Protein AF-A0A4U0R9V4-F1 (afdb_monomer_lite)

pLDDT: mean 92.68, std 11.5, range [40.28, 98.81]

Radius of gyration: 19.15 Å; chains: 1; bounding box: 49×51×48 Å

Secondary structure (DSSP, 8-state):
-PPP---------SPPP---TTSPP--SSPPSS-TT-HHHHHHHHHHHHHHHHHHHHHHHTHHHH-GGG---SSS--STTS-SSHHHHHHHHHHHHH-EEETTEEEE---BTTB-HHHHHHHHHHHHTPBPTTTTGGGHHHHHHHHHHHHHT-S-HHHHHHHHHHHHTT--BTT--SS---HHHHHHHHHHH-TT-HHHHHHHHHHHHHTT-

Sequence (212 aa):
MAVPVQLLAHGDVAPQPVNTEALPDIGDEWLTENPYRAELVGDEVWLAALKIGDSGYNQNCARCHGLGAVSGGLAPDLRHLEAEEYGDEWYAERFRLGYTQDGVTKMPGFEGVLDQKAAWAIRTYVETRPEDGALDDHAARLAEIRDQLALGEGDAAALQAELAEIAATVATASGAPKADSAVSRAAEALAAAPDDRKVAGELLTIGLSAAH

Organism: NCBI:txid1706839

Structure (mmCIF, N/CA/C/O backbone):
data_AF-A0A4U0R9V4-F1
#
_entry.id   AF-A0A4U0R9V4-F1
#
loop_
_atom_site.group_PDB
_atom_site.id
_atom_site.type_symbol
_atom_site.label_atom_id
_atom_site.label_alt_id
_atom_site.label_comp_id
_atom_site.label_asym_id
_atom_site.label_entity_id
_atom_site.label_seq_id
_atom_site.pdbx_PDB_ins_code
_atom_site.Cartn_x
_atom_site.Cartn_y
_atom_site.Cartn_z
_atom_site.occupancy
_atom_site.B_iso_or_equiv
_atom_site.auth_seq_id
_atom_site.auth_comp_id
_atom_site.auth_asym_id
_atom_site.auth_atom_id
_atom_site.pdbx_PDB_model_num
ATOM 1 N N . MET A 1 1 ? -28.820 34.948 -22.497 1.00 44.50 1 MET A N 1
ATOM 2 C CA . MET A 1 1 ? -28.455 34.826 -21.070 1.00 44.50 1 MET A CA 1
ATOM 3 C C . MET A 1 1 ? -28.290 33.345 -20.782 1.00 44.50 1 MET A C 1
ATOM 5 O O . MET A 1 1 ? -29.244 32.610 -20.994 1.00 44.50 1 MET A O 1
ATOM 9 N N . ALA A 1 2 ? -27.082 32.898 -20.438 1.00 51.84 2 ALA A N 1
ATOM 10 C CA . ALA A 1 2 ? -26.819 31.503 -20.088 1.00 51.84 2 ALA A CA 1
ATOM 11 C C . ALA A 1 2 ? -27.082 31.317 -18.588 1.00 51.84 2 ALA A C 1
ATOM 13 O O . ALA A 1 2 ? -26.564 32.081 -17.776 1.00 51.84 2 ALA A O 1
ATOM 14 N N . VAL A 1 3 ? -27.926 30.347 -18.241 1.00 51.34 3 VAL A N 1
ATOM 15 C CA . VAL A 1 3 ? -28.210 29.976 -16.851 1.00 51.34 3 VAL A CA 1
ATOM 16 C C . VAL A 1 3 ? -27.061 29.085 -16.370 1.00 51.34 3 VAL A C 1
ATOM 18 O O . VAL A 1 3 ? -26.753 28.107 -17.054 1.00 51.34 3 VAL A O 1
ATOM 21 N N . PRO A 1 4 ? -26.398 29.396 -15.245 1.00 58.94 4 PRO A N 1
ATOM 22 C CA . PRO A 1 4 ? -25.338 28.546 -14.728 1.00 58.94 4 PRO A CA 1
ATOM 23 C C . PRO A 1 4 ? -25.936 27.223 -14.237 1.00 58.94 4 PRO A C 1
ATOM 25 O O . PRO A 1 4 ? -26.848 27.209 -13.411 1.00 58.94 4 PRO A O 1
ATOM 28 N N . VAL A 1 5 ? -25.414 26.108 -14.746 1.00 68.31 5 VAL A N 1
ATOM 29 C CA . VAL A 1 5 ? -25.657 24.780 -14.178 1.00 68.31 5 VAL A CA 1
ATOM 30 C C . VAL A 1 5 ? -24.823 24.690 -12.908 1.00 68.31 5 VAL A C 1
ATOM 32 O O . VAL A 1 5 ? -23.595 24.707 -12.967 1.00 68.31 5 VAL A O 1
ATOM 35 N N . GLN A 1 6 ? -25.476 24.621 -11.751 1.00 57.47 6 GLN A N 1
ATOM 36 C CA . GLN A 1 6 ? -24.786 24.244 -10.526 1.00 57.47 6 GLN A CA 1
ATOM 37 C C . GLN A 1 6 ? -24.564 22.731 -10.558 1.00 57.47 6 GLN A C 1
ATOM 39 O O . GLN A 1 6 ? -25.500 21.956 -10.372 1.00 57.47 6 GLN A O 1
ATOM 44 N N . LEU A 1 7 ? -23.327 22.306 -10.828 1.00 57.00 7 LEU A N 1
ATOM 45 C CA . LEU A 1 7 ? -22.904 20.947 -10.514 1.00 57.00 7 LEU A CA 1
ATOM 46 C C . LEU A 1 7 ? -22.881 20.818 -8.986 1.00 57.00 7 LEU A C 1
ATOM 48 O O . LEU A 1 7 ? -21.995 21.357 -8.323 1.00 57.00 7 LEU A O 1
ATOM 52 N N . LEU A 1 8 ? -23.843 20.087 -8.426 1.00 55.22 8 LEU A N 1
ATOM 53 C CA . LEU A 1 8 ? -23.771 19.560 -7.063 1.00 55.22 8 LEU A CA 1
ATOM 54 C C . LEU A 1 8 ? -22.728 18.429 -7.034 1.00 55.22 8 LEU A C 1
ATOM 56 O O . LEU A 1 8 ? -23.059 17.255 -6.940 1.00 55.22 8 LEU A O 1
ATOM 60 N N . ALA A 1 9 ? -21.451 18.788 -7.168 1.00 46.84 9 ALA A N 1
ATOM 61 C CA . ALA A 1 9 ? -20.317 17.872 -7.065 1.00 46.84 9 ALA A CA 1
ATOM 62 C C . ALA A 1 9 ? -19.897 17.701 -5.597 1.00 46.84 9 ALA A C 1
ATOM 64 O O . ALA A 1 9 ? -18.747 17.925 -5.233 1.00 46.84 9 ALA A O 1
ATOM 65 N N . HIS A 1 10 ? -20.851 17.395 -4.720 1.00 46.84 10 HIS A N 1
ATOM 66 C CA . HIS A 1 10 ? -20.530 16.910 -3.381 1.00 46.84 10 HIS A CA 1
ATOM 67 C C . HIS A 1 10 ? -20.636 15.400 -3.506 1.00 46.84 10 HIS A C 1
ATOM 69 O O . HIS A 1 10 ? -21.739 14.862 -3.471 1.00 46.84 10 HIS A O 1
ATOM 75 N N . GLY A 1 11 ? -19.505 14.751 -3.806 1.00 50.38 11 GLY A N 1
ATOM 76 C CA . GLY A 1 11 ? -19.432 13.293 -3.797 1.00 50.38 11 GLY A CA 1
ATOM 77 C C . GLY A 1 11 ? -20.051 12.775 -2.505 1.00 50.38 11 GLY A C 1
ATOM 78 O O . GLY A 1 11 ? -19.927 13.431 -1.466 1.00 50.38 11 GLY A O 1
ATOM 79 N N . ASP A 1 12 ? -20.779 11.668 -2.605 1.00 51.19 12 ASP A N 1
ATOM 80 C CA . ASP A 1 12 ? -21.416 11.040 -1.457 1.00 51.19 12 ASP A CA 1
ATOM 81 C C . ASP A 1 12 ? -20.397 10.929 -0.313 1.00 51.19 12 ASP A C 1
ATOM 83 O O . ASP A 1 12 ? -19.298 10.406 -0.495 1.00 51.19 12 ASP A O 1
ATOM 87 N N . VAL A 1 13 ? -20.723 11.525 0.835 1.00 62.16 13 VAL A N 1
ATOM 88 C CA . VAL A 1 13 ? -19.834 11.560 2.009 1.00 62.16 13 VAL A CA 1
ATOM 89 C C . VAL A 1 13 ? -19.969 10.258 2.813 1.00 62.16 13 VAL A C 1
ATOM 91 O O . VAL A 1 13 ? -19.309 10.092 3.838 1.00 62.16 13 VAL A O 1
ATOM 94 N N . ALA A 1 14 ? -20.828 9.332 2.368 1.00 77.44 14 ALA A N 1
ATOM 95 C CA . ALA A 1 14 ? -20.900 7.985 2.905 1.00 77.44 14 ALA A CA 1
ATOM 96 C C . ALA A 1 14 ? -19.621 7.189 2.572 1.00 77.44 14 ALA A C 1
ATOM 98 O O . ALA A 1 14 ? -19.115 7.279 1.444 1.00 77.44 14 ALA A O 1
ATOM 99 N N . PRO A 1 15 ? -19.104 6.384 3.522 1.00 83.00 15 PRO A N 1
ATOM 100 C CA . PRO A 1 15 ? -18.020 5.452 3.243 1.00 83.00 15 PRO A CA 1
ATOM 101 C C . PRO A 1 15 ? -18.356 4.547 2.059 1.00 83.00 15 PRO A C 1
ATOM 103 O O . PRO A 1 15 ? -19.485 4.073 1.916 1.00 83.00 15 PRO A O 1
ATOM 106 N N . GLN A 1 16 ? -17.368 4.331 1.200 1.00 90.44 16 GLN A N 1
ATOM 107 C CA . GLN A 1 16 ? -17.524 3.517 0.006 1.00 90.44 16 GLN A CA 1
ATOM 108 C C . GLN A 1 16 ? -17.307 2.042 0.356 1.00 90.44 16 GLN A C 1
ATOM 110 O O . GLN A 1 16 ? -16.334 1.724 1.052 1.00 90.44 16 GLN A O 1
ATOM 115 N N . PRO A 1 17 ? -18.186 1.137 -0.113 1.00 92.62 17 PRO A N 1
ATOM 116 C CA . PRO A 1 17 ? -18.085 -0.280 0.199 1.00 92.62 17 PRO A CA 1
ATOM 117 C C . PRO A 1 17 ? -16.797 -0.880 -0.370 1.00 92.62 17 PRO A C 1
ATOM 119 O O . PRO A 1 17 ? -16.374 -0.559 -1.480 1.00 92.62 17 PRO A O 1
ATOM 122 N N . VAL A 1 18 ? -16.205 -1.807 0.380 1.00 96.31 18 VAL A N 1
ATOM 123 C CA . VAL A 1 18 ? -14.994 -2.535 -0.009 1.00 96.31 18 VAL A CA 1
ATOM 124 C C . VAL A 1 18 ? -15.371 -3.989 -0.283 1.00 96.31 18 VAL A C 1
ATOM 126 O O . VAL A 1 18 ? -15.954 -4.642 0.577 1.00 96.31 18 VAL A O 1
ATOM 129 N N . ASN A 1 19 ? -15.061 -4.506 -1.477 1.00 96.19 19 ASN A N 1
ATOM 130 C CA . ASN A 1 19 ? -15.288 -5.919 -1.790 1.00 96.19 19 ASN A CA 1
ATOM 131 C C . ASN A 1 19 ? -14.154 -6.776 -1.205 1.00 96.19 19 ASN A C 1
ATOM 133 O O . ASN A 1 19 ? -13.007 -6.672 -1.637 1.00 96.19 19 ASN A O 1
ATOM 137 N N . THR A 1 20 ? -14.500 -7.637 -0.249 1.00 97.12 20 THR A N 1
ATOM 138 C CA . THR A 1 20 ? -13.583 -8.517 0.489 1.00 97.12 20 THR A CA 1
ATOM 139 C C . THR A 1 20 ? -13.814 -10.005 0.194 1.00 97.12 20 THR A C 1
ATOM 141 O O . THR A 1 20 ? -13.334 -10.865 0.933 1.00 97.12 20 THR A O 1
ATOM 144 N N . GLU A 1 21 ? -14.561 -10.344 -0.863 1.00 96.12 21 GLU A N 1
ATOM 145 C CA . GLU A 1 21 ? -14.915 -11.730 -1.217 1.00 96.12 21 GLU A CA 1
ATOM 146 C C . GLU A 1 21 ? -13.695 -12.598 -1.549 1.00 96.12 21 GLU A C 1
ATOM 148 O O . GLU A 1 21 ? -13.719 -13.803 -1.320 1.00 96.12 21 GLU A O 1
ATOM 153 N N . ALA A 1 22 ? -12.623 -11.989 -2.062 1.00 95.44 22 ALA A N 1
ATOM 154 C CA . ALA A 1 22 ? -11.385 -12.690 -2.396 1.00 95.44 22 ALA A CA 1
ATOM 155 C C . ALA A 1 22 ? -10.493 -12.989 -1.175 1.00 95.44 22 ALA A C 1
ATOM 157 O O . ALA A 1 22 ? -9.462 -13.641 -1.328 1.00 95.44 22 ALA A O 1
ATOM 158 N N . LEU A 1 23 ? -10.854 -12.502 0.018 1.00 97.94 23 LEU A N 1
ATOM 159 C CA . LEU A 1 23 ? -10.078 -12.704 1.241 1.00 97.94 23 LEU A CA 1
ATOM 160 C C . LEU A 1 23 ? -10.617 -13.881 2.059 1.00 97.94 23 LEU A C 1
ATOM 162 O O . LEU A 1 23 ? -11.840 -14.069 2.104 1.00 97.94 23 LEU A O 1
ATOM 166 N N . PRO A 1 24 ? -9.733 -14.642 2.737 1.00 97.06 24 PRO A N 1
ATOM 167 C CA . PRO A 1 24 ? -10.141 -15.661 3.692 1.00 97.06 24 PRO A CA 1
ATOM 168 C C . PRO A 1 24 ? -11.125 -15.119 4.725 1.00 97.06 24 PRO A C 1
ATOM 170 O O . PRO A 1 24 ? -11.079 -13.950 5.108 1.00 97.06 24 PRO A O 1
ATOM 173 N N . ASP A 1 25 ? -12.010 -15.994 5.185 1.00 96.50 25 ASP A N 1
ATOM 174 C CA . ASP A 1 25 ? -12.845 -15.675 6.331 1.00 96.50 25 ASP A CA 1
ATOM 175 C C . ASP A 1 25 ? -11.988 -15.622 7.602 1.00 96.50 25 ASP A C 1
ATOM 177 O O . ASP A 1 25 ? -11.082 -16.435 7.794 1.00 96.50 25 ASP A O 1
ATOM 181 N N . ILE A 1 26 ? -12.289 -14.649 8.453 1.00 96.88 26 ILE A N 1
ATOM 182 C CA . ILE A 1 26 ? -11.587 -14.368 9.709 1.00 96.88 26 ILE A CA 1
ATOM 183 C C . ILE A 1 26 ? -12.554 -14.301 10.899 1.00 96.88 26 ILE A C 1
ATOM 185 O O . ILE A 1 26 ? -12.136 -14.000 12.013 1.00 96.88 26 ILE A O 1
ATOM 189 N N . GLY A 1 27 ? -13.833 -14.621 10.670 1.00 95.19 27 GLY A N 1
ATOM 190 C CA . GLY A 1 27 ? -14.870 -14.632 11.691 1.00 95.19 27 GLY A CA 1
ATOM 191 C C . GLY A 1 27 ? -15.411 -13.247 12.056 1.00 95.19 27 GLY A C 1
ATOM 192 O O . GLY A 1 27 ? -14.932 -12.203 11.607 1.00 95.19 27 GLY A O 1
ATOM 193 N N . ASP A 1 28 ? -16.450 -13.266 12.892 1.00 92.00 28 ASP A N 1
ATOM 194 C CA . ASP A 1 28 ? -17.170 -12.065 13.333 1.00 92.00 28 ASP A CA 1
ATOM 195 C C . ASP A 1 28 ? -16.548 -11.419 14.581 1.00 92.00 28 ASP A C 1
ATOM 197 O O . ASP A 1 28 ? -16.771 -10.238 14.854 1.00 92.00 28 ASP A O 1
ATOM 201 N N . GLU A 1 29 ? -15.788 -12.189 15.363 1.00 95.38 29 GLU A N 1
ATOM 202 C CA . GLU A 1 29 ? -15.070 -11.663 16.522 1.00 95.38 29 GLU A CA 1
ATOM 203 C C . GLU A 1 29 ? -13.882 -10.823 16.053 1.00 95.38 29 GLU A C 1
ATOM 205 O O . GLU A 1 29 ? -13.125 -11.222 15.168 1.00 95.38 29 GLU A O 1
ATOM 210 N N . TRP A 1 30 ? -13.728 -9.637 16.641 1.00 96.25 30 TRP A N 1
ATOM 211 C CA . TRP A 1 30 ? -12.620 -8.754 16.302 1.00 96.25 30 TRP A CA 1
ATOM 212 C C . TRP A 1 30 ? -11.292 -9.350 16.759 1.00 96.25 30 TRP A C 1
ATOM 214 O O . TRP A 1 30 ? -11.092 -9.605 17.946 1.00 96.25 30 TRP A O 1
ATOM 224 N N . LEU A 1 31 ? -10.391 -9.524 15.800 1.00 97.44 31 LEU A N 1
ATOM 225 C CA . LEU A 1 31 ? -9.003 -9.889 16.016 1.00 97.44 31 LEU A CA 1
ATOM 226 C C . LEU A 1 31 ? -8.235 -8.712 16.629 1.00 97.44 31 LEU A C 1
ATOM 228 O O . LEU A 1 31 ? -8.640 -7.553 16.510 1.00 97.44 31 LEU A O 1
ATOM 232 N N . THR A 1 32 ? -7.122 -9.023 17.284 1.00 96.38 32 THR A N 1
ATOM 233 C CA . THR A 1 32 ? -6.202 -8.041 17.877 1.00 96.38 32 THR A CA 1
ATOM 234 C C . THR A 1 32 ? -4.981 -7.777 16.999 1.00 96.38 32 THR A C 1
ATOM 236 O O . THR A 1 32 ? -4.360 -6.731 17.129 1.00 96.38 32 THR A O 1
ATOM 239 N N . GLU A 1 33 ? -4.676 -8.683 16.068 1.00 98.06 33 GLU A N 1
ATOM 240 C CA . GLU A 1 33 ? -3.534 -8.602 15.157 1.00 98.06 33 GLU A CA 1
ATOM 241 C C . GLU A 1 33 ? -3.972 -8.738 13.698 1.00 98.06 33 GLU A C 1
ATOM 243 O O . GLU A 1 33 ? -4.981 -9.383 13.395 1.00 98.06 33 GLU A O 1
ATOM 248 N N . ASN A 1 34 ? -3.178 -8.174 12.787 1.00 98.44 34 ASN A N 1
ATOM 249 C CA . ASN A 1 34 ? -3.432 -8.239 11.355 1.00 98.44 34 ASN A CA 1
ATOM 250 C C . ASN A 1 34 ? -3.322 -9.685 10.818 1.00 98.44 34 ASN A C 1
ATOM 252 O O . ASN A 1 34 ? -2.214 -10.224 10.726 1.00 98.44 34 ASN A O 1
ATOM 256 N N . PRO A 1 35 ? -4.434 -10.309 10.374 1.00 98.19 35 PRO A N 1
ATOM 257 C CA . PRO A 1 35 ? -4.433 -11.690 9.904 1.00 98.19 35 PRO A CA 1
ATOM 258 C C . PRO A 1 35 ? -3.808 -11.859 8.517 1.00 98.19 35 PRO A C 1
ATOM 260 O O . PRO A 1 35 ? -3.549 -12.989 8.118 1.00 98.19 35 PRO A O 1
ATOM 263 N N . TYR A 1 36 ? -3.604 -10.780 7.753 1.00 98.44 36 TYR A N 1
ATOM 264 C CA . TYR A 1 36 ? -3.219 -10.863 6.342 1.00 98.44 36 TYR A CA 1
ATOM 265 C C . TYR A 1 36 ? -1.727 -10.664 6.082 1.00 98.44 36 TYR A C 1
ATOM 267 O O . TYR A 1 36 ? -1.343 -10.530 4.921 1.00 98.44 36 TYR A O 1
ATOM 275 N N . ARG A 1 37 ? -0.874 -10.670 7.113 1.00 97.69 37 ARG A N 1
ATOM 276 C CA . ARG A 1 37 ? 0.582 -10.604 6.928 1.00 97.69 37 ARG A CA 1
ATOM 277 C C . ARG A 1 37 ? 1.100 -11.796 6.118 1.00 97.69 37 ARG A C 1
ATOM 279 O O . ARG A 1 37 ? 0.624 -12.924 6.271 1.00 97.69 37 ARG A O 1
ATOM 286 N N . ALA A 1 38 ? 2.079 -11.552 5.247 1.00 95.94 38 ALA A N 1
ATOM 287 C CA . ALA A 1 38 ? 2.544 -12.527 4.255 1.00 95.94 38 ALA A CA 1
ATOM 288 C C . ALA A 1 38 ? 3.015 -13.855 4.875 1.00 95.94 38 ALA A C 1
ATOM 290 O O . ALA A 1 38 ? 2.775 -14.919 4.310 1.00 95.94 38 ALA A O 1
ATOM 291 N N . GLU A 1 39 ? 3.629 -13.819 6.055 1.00 95.38 39 GLU A N 1
ATOM 292 C CA . GLU A 1 39 ? 4.082 -14.997 6.795 1.00 95.38 39 GLU A CA 1
ATOM 293 C C . GLU A 1 39 ? 2.943 -15.875 7.337 1.00 95.38 39 GLU A C 1
ATOM 295 O O . GLU A 1 39 ? 3.157 -17.064 7.577 1.00 95.38 39 GLU A O 1
ATOM 300 N N . LEU A 1 40 ? 1.739 -15.315 7.507 1.00 96.50 40 LEU A N 1
ATOM 301 C CA . LEU A 1 40 ? 0.564 -16.027 8.016 1.00 96.50 40 LEU A CA 1
ATOM 302 C C . LEU A 1 40 ? -0.271 -16.632 6.885 1.00 96.50 40 LEU A C 1
ATOM 304 O O . LEU A 1 40 ? -0.749 -17.761 7.007 1.00 96.50 40 LEU A O 1
ATOM 308 N N . VAL A 1 41 ? -0.448 -15.888 5.789 1.00 97.19 41 VAL A N 1
ATOM 309 C CA . VAL A 1 41 ? -1.394 -16.248 4.713 1.00 97.19 41 VAL A CA 1
ATOM 310 C C . VAL A 1 41 ? -0.740 -16.551 3.365 1.00 97.19 41 VAL A C 1
ATOM 312 O O . VAL A 1 41 ? -1.418 -16.998 2.440 1.00 97.19 41 VAL A O 1
ATOM 315 N N . GLY A 1 42 ? 0.573 -16.351 3.245 1.00 96.88 42 GLY A N 1
ATOM 316 C CA . GLY A 1 42 ? 1.311 -16.470 1.992 1.00 96.88 42 GLY A CA 1
ATOM 317 C C . GLY A 1 42 ? 1.148 -15.254 1.073 1.00 96.88 42 GLY A C 1
ATOM 318 O O . GLY A 1 42 ? 0.224 -14.448 1.205 1.00 96.88 42 GLY A O 1
ATOM 319 N N . ASP A 1 43 ? 2.054 -15.139 0.099 1.00 94.56 43 ASP A N 1
ATOM 320 C CA . ASP A 1 43 ? 2.138 -13.971 -0.788 1.00 94.56 43 ASP A CA 1
ATOM 321 C C . ASP A 1 43 ? 0.873 -13.743 -1.625 1.00 94.56 43 ASP A C 1
ATOM 323 O O . ASP A 1 43 ? 0.490 -12.599 -1.846 1.00 94.56 43 ASP A O 1
ATOM 327 N N . GLU A 1 44 ? 0.200 -14.803 -2.079 1.00 95.06 44 GLU A N 1
ATOM 328 C CA . GLU A 1 44 ? -1.000 -14.677 -2.918 1.00 95.06 44 GLU A CA 1
ATOM 329 C C . GLU A 1 44 ? -2.136 -13.957 -2.177 1.00 95.06 44 GLU A C 1
ATOM 331 O O . GLU A 1 44 ? -2.714 -12.996 -2.694 1.00 95.06 44 GLU A O 1
ATOM 336 N N . VAL A 1 45 ? -2.422 -14.382 -0.943 1.00 97.94 45 VAL A N 1
ATOM 337 C CA . VAL A 1 45 ? -3.470 -13.774 -0.116 1.00 97.94 45 VAL A CA 1
ATOM 338 C C . VAL A 1 45 ? -3.045 -12.390 0.365 1.00 97.94 45 VAL A C 1
ATOM 340 O O . VAL A 1 45 ? -3.858 -11.467 0.334 1.00 97.94 45 VAL A O 1
ATOM 343 N N . TRP A 1 46 ? -1.778 -12.209 0.746 1.00 97.88 46 TRP A N 1
ATOM 344 C CA . TRP A 1 46 ? -1.247 -10.897 1.127 1.00 97.88 46 TRP A CA 1
ATOM 345 C C . TRP A 1 46 ? -1.368 -9.879 -0.016 1.00 97.88 46 TRP A C 1
ATOM 347 O O . TRP A 1 46 ? -1.836 -8.762 0.200 1.00 97.88 46 TRP A O 1
ATOM 357 N N . LEU A 1 47 ? -1.060 -10.269 -1.259 1.00 96.31 47 LEU A N 1
ATOM 358 C CA . LEU A 1 47 ? -1.243 -9.414 -2.438 1.00 96.31 47 LEU A CA 1
ATOM 359 C C . LEU A 1 47 ? -2.717 -9.092 -2.709 1.00 96.31 47 LEU A C 1
ATOM 361 O O . LEU A 1 47 ? -3.038 -7.973 -3.121 1.00 96.31 47 LEU A O 1
ATOM 365 N N . ALA A 1 48 ? -3.627 -10.044 -2.488 1.00 97.88 48 ALA A N 1
ATOM 366 C CA . ALA A 1 48 ? -5.061 -9.781 -2.583 1.00 97.88 48 ALA A CA 1
ATOM 367 C C . ALA A 1 48 ? -5.512 -8.765 -1.516 1.00 97.88 48 ALA A C 1
ATOM 369 O O . ALA A 1 48 ? -6.204 -7.797 -1.848 1.00 97.88 48 ALA A O 1
ATOM 370 N N . ALA A 1 49 ? -5.065 -8.934 -0.267 1.00 98.56 49 ALA A N 1
ATOM 371 C CA . ALA A 1 49 ? -5.336 -8.012 0.835 1.00 98.56 49 ALA A CA 1
ATOM 372 C C . ALA A 1 49 ? -4.771 -6.618 0.557 1.00 98.56 49 ALA A C 1
ATOM 374 O O . ALA A 1 49 ? -5.476 -5.633 0.757 1.00 98.56 49 ALA A O 1
ATOM 375 N N . LEU A 1 50 ? -3.562 -6.522 0.000 1.00 97.94 50 LEU A N 1
ATOM 376 C CA . LEU A 1 50 ? -2.970 -5.253 -0.415 1.00 97.94 50 LEU A CA 1
ATOM 377 C C . LEU A 1 50 ? -3.787 -4.533 -1.478 1.00 97.94 50 LEU A C 1
ATOM 379 O O . LEU A 1 50 ? -4.055 -3.344 -1.333 1.00 97.94 50 LEU A O 1
ATOM 383 N N . LYS A 1 51 ? -4.201 -5.230 -2.540 1.00 97.06 51 LYS A N 1
ATOM 384 C CA . LYS A 1 51 ? -4.979 -4.621 -3.633 1.00 97.06 51 LYS A CA 1
ATOM 385 C C . LYS A 1 51 ? -6.336 -4.115 -3.142 1.00 97.06 51 LYS A C 1
ATOM 387 O O . LYS A 1 51 ? -6.761 -3.018 -3.506 1.00 97.06 51 LYS A O 1
ATOM 392 N N . ILE A 1 52 ? -6.999 -4.898 -2.292 1.00 98.50 52 ILE A N 1
ATOM 393 C CA . ILE A 1 52 ? -8.268 -4.514 -1.661 1.00 98.50 52 ILE A CA 1
ATOM 394 C C . ILE A 1 52 ? -8.048 -3.346 -0.692 1.00 98.50 52 ILE A C 1
ATOM 396 O O . ILE A 1 52 ? -8.810 -2.379 -0.714 1.00 98.50 52 ILE A O 1
ATOM 400 N N . GLY A 1 53 ? -6.981 -3.403 0.102 1.00 98.56 53 GLY A N 1
ATOM 401 C CA . GLY A 1 53 ? -6.579 -2.375 1.053 1.00 98.56 53 GLY A CA 1
ATOM 402 C C . GLY A 1 53 ? -6.248 -1.040 0.402 1.00 98.56 53 GLY A C 1
ATOM 403 O O . GLY A 1 53 ? -6.740 -0.019 0.864 1.00 98.56 53 GLY A O 1
ATOM 404 N N . ASP A 1 54 ? -5.494 -1.040 -0.698 1.00 98.12 54 ASP A N 1
ATOM 405 C CA . ASP A 1 54 ? -5.149 0.155 -1.480 1.00 98.12 54 ASP A CA 1
ATOM 406 C C . ASP A 1 54 ? -6.418 0.853 -1.986 1.00 98.12 54 ASP A C 1
ATOM 408 O O . ASP A 1 54 ? -6.639 2.047 -1.766 1.00 98.12 54 ASP A O 1
ATOM 412 N N . SER A 1 55 ? -7.329 0.082 -2.587 1.00 97.44 55 SER A N 1
ATOM 413 C CA . SER A 1 55 ? -8.622 0.602 -3.032 1.00 97.44 55 SER A CA 1
ATOM 414 C C . SER A 1 55 ? -9.462 1.128 -1.861 1.00 97.44 55 SER A C 1
ATOM 416 O O . SER A 1 55 ? -9.990 2.239 -1.932 1.00 97.44 55 SER A O 1
ATOM 418 N N . GLY A 1 56 ? -9.587 0.354 -0.779 1.00 97.94 56 GLY A N 1
ATOM 419 C CA . GLY A 1 56 ? -10.372 0.732 0.397 1.00 97.94 56 GLY A CA 1
ATOM 420 C C . GLY A 1 56 ? -9.830 1.984 1.084 1.00 97.94 56 GLY A C 1
ATOM 421 O O . GLY A 1 56 ? -10.601 2.885 1.423 1.00 97.94 56 GLY A O 1
ATOM 422 N N . TYR A 1 57 ? -8.507 2.081 1.212 1.00 98.44 57 TYR A N 1
ATOM 423 C CA . TYR A 1 57 ? -7.804 3.214 1.796 1.00 98.44 57 TYR A CA 1
ATOM 424 C C . TYR A 1 57 ? -7.999 4.487 0.971 1.00 98.44 57 TYR A C 1
ATOM 426 O O . TYR A 1 57 ? -8.372 5.531 1.514 1.00 98.44 57 TYR A O 1
ATOM 434 N N . ASN A 1 58 ? -7.790 4.416 -0.347 1.00 96.69 58 ASN A N 1
ATOM 435 C CA . ASN A 1 58 ? -7.909 5.589 -1.215 1.00 96.69 58 ASN A CA 1
ATOM 436 C C . ASN A 1 58 ? -9.331 6.159 -1.238 1.00 96.69 58 ASN A C 1
ATOM 438 O O . ASN A 1 58 ? -9.506 7.372 -1.348 1.00 96.69 58 ASN A O 1
ATOM 442 N N . GLN A 1 59 ? -10.344 5.303 -1.094 1.00 95.25 59 GLN A N 1
ATOM 443 C CA . GLN A 1 59 ? -11.742 5.727 -1.089 1.00 95.25 59 GLN A CA 1
ATOM 444 C C . GLN A 1 59 ? -12.197 6.289 0.265 1.00 95.25 59 GLN A C 1
ATOM 446 O O . GLN A 1 59 ? -13.014 7.208 0.293 1.00 95.25 59 GLN A O 1
ATOM 451 N N . ASN A 1 60 ? -11.676 5.765 1.379 1.00 96.50 60 ASN A N 1
ATOM 452 C CA . ASN A 1 60 ? -12.227 6.045 2.711 1.00 96.50 60 ASN A CA 1
ATOM 453 C C . ASN A 1 60 ? -11.293 6.839 3.640 1.00 96.50 60 ASN A C 1
ATOM 455 O O . ASN A 1 60 ? -11.767 7.497 4.565 1.00 96.50 60 ASN A O 1
ATOM 459 N N . CYS A 1 61 ? -9.978 6.810 3.412 1.00 97.38 61 CYS A N 1
ATOM 460 C CA . CYS A 1 61 ? -8.974 7.280 4.375 1.00 97.38 61 CYS A CA 1
ATOM 461 C C . CYS A 1 61 ? -8.082 8.401 3.816 1.00 97.38 61 CYS A C 1
ATOM 463 O O . CYS A 1 61 ? -7.772 9.365 4.527 1.00 97.38 61 CYS A O 1
ATOM 465 N N . ALA A 1 62 ? -7.701 8.306 2.537 1.00 96.81 62 ALA A N 1
ATOM 466 C CA . ALA A 1 62 ? -6.686 9.166 1.923 1.00 96.81 62 ALA A CA 1
ATOM 467 C C . ALA A 1 62 ? -7.031 10.664 1.934 1.00 96.81 62 ALA A C 1
ATOM 469 O O . ALA A 1 62 ? -6.144 11.513 1.963 1.00 96.81 62 ALA A O 1
ATOM 470 N N . ARG A 1 63 ? -8.319 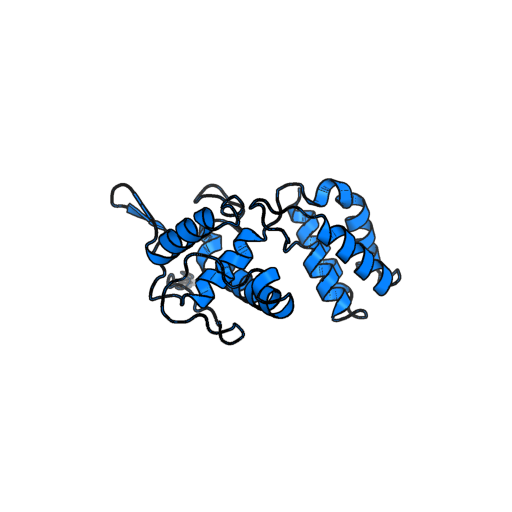11.026 1.975 1.00 94.69 63 ARG A N 1
ATOM 471 C CA . ARG A 1 63 ? -8.738 12.433 2.084 1.00 94.69 63 ARG A CA 1
ATOM 472 C C . ARG A 1 63 ? -8.207 13.116 3.353 1.00 94.69 63 ARG A C 1
ATOM 474 O O . ARG A 1 63 ? -7.972 14.321 3.330 1.00 94.69 63 ARG A O 1
ATOM 481 N N . CYS A 1 64 ? -8.059 12.370 4.448 1.00 96.19 64 CYS A N 1
ATOM 482 C CA . CYS A 1 64 ? -7.605 12.904 5.734 1.00 96.19 64 CYS A CA 1
ATOM 483 C C . CYS A 1 64 ? -6.143 12.558 6.023 1.00 96.19 64 CYS A C 1
ATOM 485 O O . CYS A 1 64 ? -5.395 13.412 6.494 1.00 96.19 64 CYS A O 1
ATOM 487 N N . HIS A 1 65 ? -5.750 11.321 5.724 1.00 97.75 65 HIS A N 1
ATOM 488 C CA . HIS A 1 65 ? -4.422 10.785 6.027 1.00 97.75 65 HIS A CA 1
ATOM 489 C C . HIS A 1 65 ? -3.435 10.886 4.854 1.00 97.75 65 HIS A C 1
ATOM 491 O O . HIS A 1 65 ? -2.277 10.519 5.005 1.00 97.75 65 HIS A O 1
ATOM 497 N N . GLY A 1 66 ? -3.885 11.431 3.720 1.00 96.88 66 GLY A N 1
ATOM 498 C CA . GLY A 1 66 ? -3.105 11.634 2.503 1.00 96.88 66 GLY A CA 1
ATOM 499 C C . GLY A 1 66 ? -2.972 10.387 1.629 1.00 96.88 66 GLY A C 1
ATOM 500 O O . GLY A 1 66 ? -3.313 9.277 2.024 1.00 96.88 66 GLY A O 1
ATOM 501 N N . LEU A 1 67 ? -2.530 10.573 0.385 1.00 94.62 67 LEU A N 1
ATOM 502 C CA . LEU A 1 67 ? -2.301 9.458 -0.537 1.00 94.62 67 LEU A CA 1
ATOM 503 C C . LEU A 1 67 ? -1.095 8.640 -0.068 1.00 94.62 67 LEU A C 1
ATOM 505 O O . LEU A 1 67 ? -0.125 9.200 0.438 1.00 94.62 67 LEU A O 1
ATOM 509 N N . GLY A 1 68 ? -1.156 7.314 -0.208 1.00 94.56 68 GLY A N 1
ATOM 510 C CA . GLY A 1 68 ? -0.074 6.450 0.272 1.00 94.56 68 GLY A CA 1
ATOM 511 C C . GLY A 1 68 ? 0.139 6.506 1.787 1.00 94.56 68 GLY A C 1
ATOM 512 O O . GLY A 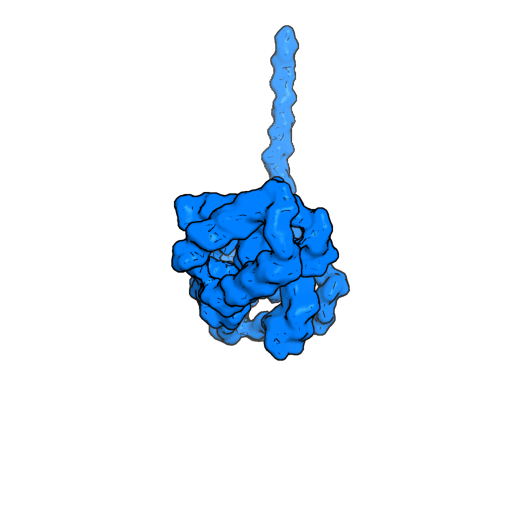1 68 ? 1.219 6.154 2.244 1.00 94.56 68 GLY A O 1
ATOM 513 N N . ALA A 1 69 ? -0.854 6.978 2.550 1.00 97.06 69 ALA A N 1
ATOM 514 C CA . ALA A 1 69 ? -0.760 7.255 3.983 1.00 97.06 69 ALA A CA 1
ATOM 515 C C . ALA A 1 69 ? 0.234 8.339 4.414 1.00 97.06 69 ALA A C 1
ATOM 517 O O . ALA A 1 69 ? 0.444 8.513 5.615 1.00 97.06 69 ALA A O 1
ATOM 518 N N . VAL A 1 70 ? 0.754 9.111 3.457 1.00 96.12 70 VAL A N 1
ATOM 519 C CA . VAL A 1 70 ? 1.626 10.259 3.707 1.00 96.12 70 VAL A CA 1
ATOM 520 C C . VAL A 1 70 ? 0.781 11.482 4.038 1.00 96.12 70 VAL A C 1
ATOM 522 O O . VAL A 1 70 ? 0.092 12.030 3.174 1.00 96.12 70 VAL A O 1
ATOM 525 N N . SER A 1 71 ? 0.840 11.949 5.281 1.00 95.69 71 SER A N 1
ATOM 526 C CA . SER A 1 71 ? -0.031 13.040 5.720 1.00 95.69 71 SER A CA 1
ATOM 527 C C . SER A 1 71 ? 0.330 14.402 5.119 1.00 95.69 71 SER A C 1
ATOM 529 O O . SER A 1 71 ? 1.472 14.847 5.163 1.00 95.69 71 SER A O 1
ATOM 531 N N . GLY A 1 72 ? -0.697 15.137 4.674 1.00 93.69 72 GLY A N 1
ATOM 532 C CA . GLY A 1 72 ? -0.612 16.563 4.327 1.00 93.69 72 GLY A CA 1
ATOM 533 C C . GLY A 1 72 ? -0.839 17.529 5.503 1.00 93.69 72 GLY A C 1
ATOM 534 O O . GLY A 1 72 ? -1.054 18.719 5.279 1.00 93.69 72 GLY A O 1
ATOM 535 N N . GLY A 1 73 ? -0.868 17.032 6.746 1.00 93.44 73 GLY A N 1
ATOM 536 C CA . GLY A 1 73 ? -1.036 17.826 7.971 1.00 93.44 73 GLY A CA 1
ATOM 537 C C . GLY A 1 73 ? -2.464 17.917 8.528 1.00 93.44 73 GLY A C 1
ATOM 538 O O . GLY A 1 73 ? -2.668 18.570 9.549 1.00 93.44 73 GLY A O 1
ATOM 539 N N . LEU A 1 74 ? -3.456 17.273 7.896 1.00 93.88 74 LEU A N 1
ATOM 540 C CA . LEU A 1 74 ? -4.843 17.258 8.393 1.00 93.88 74 LEU A CA 1
ATOM 541 C C . LEU A 1 74 ? -5.068 16.205 9.492 1.00 93.88 74 LEU A C 1
ATOM 543 O O . LEU A 1 74 ? -5.698 16.497 10.508 1.00 93.88 74 LEU A O 1
ATOM 547 N N . ALA A 1 75 ? -4.562 14.990 9.285 1.00 96.19 75 ALA A N 1
ATOM 548 C CA . ALA A 1 75 ? -4.573 13.887 10.246 1.00 96.19 75 ALA A CA 1
ATOM 549 C C . ALA A 1 75 ? -3.168 13.253 10.326 1.00 96.19 75 ALA A C 1
ATOM 551 O O . ALA A 1 75 ? -2.329 13.588 9.498 1.00 96.19 75 ALA A O 1
ATOM 552 N N . PRO A 1 76 ? -2.854 12.378 11.295 1.00 96.25 76 PRO A N 1
ATOM 553 C CA . PRO A 1 76 ? -1.521 11.773 11.397 1.00 96.25 76 PRO A CA 1
ATOM 554 C C . PRO A 1 76 ? -1.112 10.965 10.152 1.00 96.25 76 PRO A C 1
ATOM 556 O O . PRO A 1 76 ? -1.973 10.363 9.506 1.00 96.25 76 PRO A O 1
ATOM 559 N N . ASP A 1 77 ? 0.191 10.938 9.850 1.00 97.25 77 ASP A N 1
ATOM 560 C CA . ASP A 1 77 ? 0.793 9.999 8.889 1.00 97.25 77 ASP A CA 1
ATOM 561 C C . ASP A 1 77 ? 0.687 8.587 9.478 1.00 97.25 77 ASP A C 1
ATOM 563 O O . ASP A 1 77 ? 1.118 8.350 10.610 1.00 97.25 77 ASP A O 1
ATOM 567 N N . LEU A 1 78 ? 0.039 7.674 8.750 1.00 97.94 78 LEU A N 1
ATOM 568 C CA . LEU A 1 78 ? -0.247 6.337 9.277 1.00 97.94 78 LEU A CA 1
ATOM 569 C C . LEU A 1 78 ? 0.879 5.338 9.020 1.00 97.94 78 LEU A C 1
ATOM 571 O O . LEU A 1 78 ? 0.840 4.246 9.583 1.00 97.94 78 LEU A O 1
ATOM 575 N N . ARG A 1 79 ? 1.879 5.688 8.204 1.00 97.31 79 ARG A N 1
ATOM 576 C CA . ARG A 1 79 ? 2.990 4.783 7.886 1.00 97.31 79 ARG A CA 1
ATOM 577 C C . ARG A 1 79 ? 3.840 4.485 9.119 1.00 97.31 79 ARG A C 1
ATOM 579 O O . ARG A 1 79 ? 4.442 3.426 9.200 1.00 97.31 79 ARG A O 1
ATOM 586 N N . HIS A 1 80 ? 3.838 5.390 10.096 1.00 96.38 80 HIS A N 1
ATOM 587 C CA . HIS A 1 80 ? 4.554 5.242 11.365 1.00 96.38 80 HIS A CA 1
ATOM 588 C C . HIS A 1 80 ? 3.790 4.439 12.426 1.00 96.38 80 HIS A C 1
ATOM 590 O O . HIS A 1 80 ? 4.262 4.328 13.555 1.00 96.38 80 HIS A O 1
ATOM 596 N N . LEU A 1 81 ? 2.602 3.911 12.112 1.00 97.44 81 LEU A N 1
ATOM 597 C CA . LEU A 1 81 ? 1.908 3.007 13.022 1.00 97.44 81 LEU A CA 1
ATOM 598 C C . LEU A 1 81 ? 2.540 1.615 12.922 1.00 97.44 81 LEU A C 1
ATOM 600 O O . LEU A 1 81 ? 2.305 0.911 11.936 1.00 97.44 81 LEU A O 1
ATOM 604 N N . GLU A 1 82 ? 3.314 1.256 13.946 1.00 97.50 82 GLU A N 1
ATOM 605 C CA . GLU A 1 82 ? 4.159 0.056 14.019 1.00 97.50 82 GLU A CA 1
ATOM 606 C C . GLU A 1 82 ? 3.409 -1.215 13.610 1.00 97.50 82 GLU A C 1
ATOM 608 O O . GLU A 1 82 ? 2.260 -1.418 14.00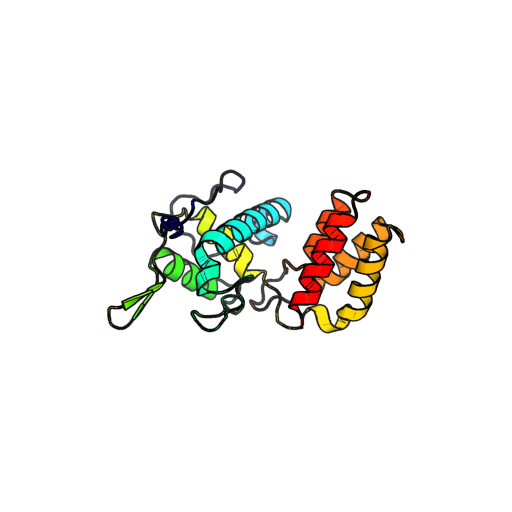2 1.00 97.50 82 GLU A O 1
ATOM 613 N N . ALA A 1 83 ? 4.041 -2.065 12.801 1.00 97.62 83 ALA A N 1
ATOM 614 C CA . ALA A 1 83 ? 3.468 -3.314 12.299 1.00 97.62 83 ALA A CA 1
ATOM 615 C C . ALA A 1 83 ? 3.587 -4.455 13.325 1.00 97.62 83 ALA A C 1
ATOM 617 O O . ALA A 1 83 ? 4.186 -5.495 13.058 1.00 97.62 83 ALA A O 1
ATOM 618 N N . GLU A 1 84 ? 3.022 -4.240 14.509 1.00 96.88 84 GLU A N 1
ATOM 619 C CA . GLU A 1 84 ? 3.013 -5.180 15.631 1.00 96.88 84 GLU A CA 1
ATOM 620 C C . GLU A 1 84 ? 1.668 -5.145 16.371 1.00 96.88 84 GLU A C 1
ATOM 622 O O . GLU A 1 84 ? 0.823 -4.294 16.090 1.00 96.88 84 GLU A O 1
ATOM 627 N N . GLU A 1 85 ? 1.479 -6.055 17.330 1.00 96.31 85 GLU A N 1
ATOM 628 C CA . GLU A 1 85 ? 0.233 -6.213 18.097 1.00 96.31 85 GLU A CA 1
ATOM 629 C C . GLU A 1 85 ? -0.271 -4.886 18.682 1.00 96.31 85 GLU A C 1
ATOM 631 O O . GLU A 1 85 ? -1.426 -4.520 18.480 1.00 96.31 85 GLU A O 1
ATOM 636 N N . TYR A 1 86 ? 0.598 -4.098 19.322 1.00 96.38 86 TYR A N 1
ATOM 637 C CA . TYR A 1 86 ? 0.191 -2.816 19.903 1.00 96.38 86 TYR A CA 1
ATOM 638 C C . TYR A 1 86 ? -0.302 -1.814 18.843 1.00 96.38 86 TYR A C 1
ATOM 640 O O . TYR A 1 86 ? -1.296 -1.108 19.044 1.00 96.38 86 TYR A O 1
ATOM 648 N N . GLY A 1 87 ? 0.366 -1.762 17.687 1.00 97.94 87 GLY A N 1
ATOM 649 C CA . GLY A 1 87 ? -0.059 -0.926 16.567 1.00 97.94 87 GLY A CA 1
ATOM 650 C C . GLY A 1 87 ? -1.368 -1.404 15.935 1.00 97.94 87 GLY A C 1
ATOM 651 O O . GLY A 1 87 ? -2.177 -0.581 15.497 1.00 97.94 87 GLY A O 1
ATOM 652 N N . ASP A 1 88 ? -1.609 -2.713 15.926 1.00 98.50 88 ASP A N 1
ATOM 653 C CA . ASP A 1 88 ? -2.830 -3.326 15.405 1.00 98.50 88 ASP A CA 1
ATOM 654 C C . ASP A 1 88 ? -4.035 -3.111 16.316 1.00 98.50 88 ASP A C 1
ATOM 656 O O . ASP A 1 88 ? -5.098 -2.728 15.826 1.00 98.50 88 ASP A O 1
ATOM 660 N N . GLU A 1 89 ? -3.874 -3.260 17.631 1.00 97.56 89 GLU A N 1
ATOM 661 C CA . GLU A 1 89 ? -4.918 -2.931 18.604 1.00 97.56 89 GLU A CA 1
ATOM 662 C C . GLU A 1 89 ? -5.314 -1.456 18.495 1.00 97.56 89 GLU A C 1
ATOM 664 O O . GLU A 1 89 ? -6.502 -1.114 18.434 1.00 97.56 89 GLU A O 1
ATOM 669 N N . TRP A 1 90 ? -4.313 -0.574 18.391 1.00 97.31 90 TRP A N 1
ATOM 670 C CA . TRP A 1 90 ? -4.545 0.851 18.190 1.00 97.31 90 TRP A CA 1
ATOM 671 C C . TRP A 1 90 ? -5.270 1.124 16.869 1.00 97.31 90 TRP A C 1
ATOM 673 O O . TRP A 1 90 ? -6.237 1.891 16.839 1.00 97.31 90 TRP A O 1
ATOM 683 N N . TYR A 1 91 ? -4.844 0.488 15.774 1.00 98.44 91 TYR A N 1
ATOM 684 C CA . TYR A 1 91 ? -5.525 0.591 14.486 1.00 98.44 91 TYR A CA 1
ATOM 685 C C . TYR A 1 91 ? -6.986 0.141 14.589 1.00 98.44 91 TYR A C 1
ATOM 687 O O . TYR A 1 91 ? -7.880 0.883 14.179 1.00 98.44 91 TYR A O 1
ATOM 695 N N . ALA A 1 92 ? -7.232 -1.045 15.149 1.00 98.19 92 ALA A N 1
ATOM 696 C CA . ALA A 1 92 ? -8.554 -1.646 15.238 1.00 98.19 92 ALA A CA 1
ATOM 697 C C . ALA A 1 92 ? -9.502 -0.780 16.077 1.00 98.19 92 ALA A C 1
ATOM 699 O O . ALA A 1 92 ? -10.624 -0.509 15.646 1.00 98.19 92 ALA A O 1
ATOM 700 N N . GLU A 1 93 ? -9.056 -0.264 17.226 1.00 97.38 93 GLU A N 1
ATOM 701 C CA . GLU A 1 93 ? -9.866 0.640 18.047 1.00 97.38 93 GLU A CA 1
ATOM 702 C C . GLU A 1 93 ? -10.228 1.922 17.281 1.00 97.38 93 GLU A C 1
ATOM 704 O O . GLU A 1 93 ? -11.402 2.308 17.228 1.00 97.38 93 GLU A O 1
ATOM 709 N N . ARG A 1 94 ? -9.246 2.567 16.633 1.00 97.69 94 ARG A N 1
ATOM 710 C CA . ARG A 1 94 ? -9.478 3.808 15.874 1.00 97.69 94 ARG A CA 1
ATOM 711 C C . ARG A 1 94 ? -10.332 3.592 14.639 1.00 97.69 94 ARG A C 1
ATOM 713 O O . ARG A 1 94 ? -11.178 4.432 14.347 1.00 97.69 94 ARG A O 1
ATOM 720 N N . PHE A 1 95 ? -10.155 2.480 13.936 1.00 98.12 95 PHE A N 1
ATOM 721 C CA . PHE A 1 95 ? -11.002 2.113 12.809 1.00 98.12 95 PHE A CA 1
ATOM 722 C C . PHE A 1 95 ? -12.451 1.943 13.262 1.00 98.12 95 PHE A C 1
ATOM 724 O O . PHE A 1 95 ? -13.365 2.508 12.664 1.00 98.12 95 PHE A O 1
ATOM 731 N N . ARG A 1 96 ? -12.668 1.200 14.349 1.00 97.75 96 ARG A N 1
ATOM 732 C CA . ARG A 1 96 ? -14.007 0.868 14.834 1.00 97.75 96 ARG A CA 1
ATOM 733 C C . ARG A 1 96 ? -14.737 2.071 15.406 1.00 97.75 96 ARG A C 1
ATOM 735 O O . ARG A 1 96 ? -15.861 2.364 15.002 1.00 97.75 96 ARG A O 1
ATOM 742 N N . LEU A 1 97 ? -14.085 2.774 16.327 1.00 96.81 97 LEU A N 1
ATOM 743 C CA . LEU A 1 97 ? -14.713 3.780 17.183 1.00 96.81 97 LEU A CA 1
ATOM 744 C C . LEU A 1 97 ? -14.425 5.218 16.732 1.00 96.81 97 LEU A C 1
ATOM 746 O O . LEU A 1 97 ? -15.085 6.155 17.187 1.00 96.81 97 LEU A O 1
ATOM 750 N N . GLY A 1 98 ? -13.465 5.409 15.828 1.00 96.19 98 GLY A N 1
ATOM 751 C CA . GLY A 1 98 ? -13.027 6.724 15.384 1.00 96.19 98 GLY A CA 1
ATOM 752 C C . GLY A 1 98 ? -12.220 7.468 16.449 1.00 96.19 98 GLY A C 1
ATOM 753 O O . GLY A 1 98 ? -11.560 6.891 17.313 1.00 96.19 98 GLY A O 1
ATOM 754 N N . TYR A 1 99 ? -12.257 8.797 16.383 1.00 95.44 99 TYR A N 1
ATOM 755 C CA . TYR A 1 99 ? -11.611 9.678 17.349 1.00 95.44 99 TYR A CA 1
ATOM 756 C C . TYR A 1 99 ? -12.417 10.961 17.530 1.00 95.44 99 TYR A C 1
ATOM 758 O O . TYR A 1 99 ? -12.716 11.667 16.564 1.00 95.44 99 TYR A O 1
ATOM 766 N N . THR A 1 100 ? -12.734 11.288 18.782 1.00 95.44 100 THR A N 1
ATOM 767 C CA . THR A 1 100 ? -13.412 12.529 19.168 1.00 95.44 100 THR A CA 1
ATOM 768 C C . THR A 1 100 ? -12.570 13.263 20.199 1.00 95.44 100 THR A C 1
ATOM 770 O O . THR A 1 100 ? -12.105 12.671 21.169 1.00 95.44 100 THR A O 1
ATOM 773 N N . GLN A 1 101 ? -12.399 14.565 19.993 1.00 93.44 101 GLN A N 1
ATOM 774 C CA . GLN A 1 101 ? -11.654 15.443 20.887 1.00 93.44 101 GLN A CA 1
ATOM 775 C C . GLN A 1 101 ? -12.477 16.705 21.131 1.00 93.44 101 GLN A C 1
ATOM 777 O O . GLN A 1 101 ? -12.981 17.305 20.181 1.00 93.44 101 GLN A O 1
ATOM 782 N N . ASP A 1 102 ? -12.639 17.085 22.400 1.00 94.88 102 ASP A N 1
ATOM 783 C CA . ASP A 1 102 ? -13.408 18.266 22.821 1.00 94.88 102 ASP A CA 1
ATOM 784 C C . ASP A 1 102 ? -14.841 18.298 22.250 1.00 94.88 102 ASP A C 1
ATOM 786 O O . ASP A 1 102 ? -15.367 19.340 21.865 1.00 94.88 102 ASP A O 1
ATOM 790 N N . GLY A 1 103 ? -15.473 17.122 22.152 1.00 93.12 103 GLY A N 1
ATOM 791 C CA . GLY A 1 103 ? -16.820 16.959 21.591 1.00 93.12 103 GLY A CA 1
ATOM 792 C C . GLY A 1 103 ? -16.900 17.052 20.063 1.00 93.12 103 GLY A C 1
ATOM 793 O O . GLY A 1 103 ? -17.994 16.959 19.511 1.00 93.12 103 GLY A O 1
ATOM 794 N N . VAL A 1 104 ? -15.768 17.207 19.368 1.00 93.44 104 VAL A N 1
ATOM 795 C CA . VAL A 1 104 ? -15.689 17.256 17.903 1.00 93.44 104 VAL A CA 1
ATOM 796 C C . VAL A 1 104 ? -15.111 15.950 17.372 1.00 93.44 104 VAL A C 1
ATOM 798 O O . VAL A 1 104 ? -13.965 15.601 17.666 1.00 93.44 104 VAL A O 1
ATOM 801 N N . THR A 1 105 ? -15.883 15.240 16.550 1.00 93.50 105 THR A N 1
ATOM 802 C CA . THR A 1 105 ? -15.399 14.059 15.827 1.00 93.50 105 THR A CA 1
ATOM 803 C C . THR A 1 105 ? -14.328 14.471 14.820 1.00 93.50 105 THR A C 1
ATOM 805 O O . THR A 1 105 ? -14.575 15.270 13.917 1.00 93.50 105 THR A O 1
ATOM 808 N N . LYS A 1 106 ? -13.119 13.941 15.003 1.00 93.94 106 LYS A N 1
ATOM 809 C CA . LYS A 1 106 ? -11.951 14.154 14.138 1.00 93.94 106 LYS A CA 1
ATOM 810 C C . LYS A 1 106 ? -11.781 13.020 13.133 1.00 93.94 106 LYS A C 1
ATOM 812 O O . LYS A 1 106 ? -11.390 13.270 12.000 1.00 93.94 106 LYS A O 1
ATOM 817 N N . MET A 1 107 ? -12.108 11.799 13.549 1.00 95.69 107 MET A N 1
ATOM 818 C CA . MET A 1 107 ? -12.120 10.604 12.712 1.00 95.69 107 MET A CA 1
ATOM 819 C C . MET A 1 107 ? -13.439 9.864 12.966 1.00 95.69 107 MET A C 1
ATOM 821 O O . MET A 1 107 ? -13.758 9.622 14.132 1.00 95.69 107 MET A O 1
ATOM 825 N N . PRO A 1 108 ? -14.238 9.551 11.933 1.00 93.94 108 PRO A N 1
ATOM 826 C CA . PRO A 1 108 ? -15.436 8.737 12.109 1.00 93.94 108 PRO A CA 1
ATOM 827 C C . PRO A 1 108 ? -15.057 7.290 12.452 1.00 93.94 108 PRO A C 1
ATOM 829 O O . PRO A 1 108 ? -13.992 6.820 12.060 1.00 93.94 108 PRO A O 1
ATOM 832 N N . GLY A 1 109 ? -15.933 6.595 13.177 1.00 95.88 109 GLY A N 1
ATOM 833 C CA . GLY A 1 109 ? -15.854 5.143 13.324 1.00 95.88 109 GLY A CA 1
ATOM 834 C C . GLY A 1 109 ? -16.462 4.440 12.111 1.00 95.88 109 GLY A C 1
ATOM 835 O O . GLY A 1 109 ? -17.423 4.940 11.522 1.00 95.88 109 GLY A O 1
ATOM 836 N N . PHE A 1 110 ? -15.897 3.294 11.742 1.00 96.50 110 PHE A N 1
ATOM 837 C CA . PHE A 1 110 ? -16.293 2.499 10.579 1.00 96.50 110 PHE A CA 1
ATOM 838 C C . PHE A 1 110 ? -16.907 1.143 10.953 1.00 96.50 110 PHE A C 1
ATOM 840 O O . PHE A 1 110 ? -17.350 0.417 10.062 1.00 96.50 110 PHE A O 1
ATOM 847 N N . GLU A 1 111 ? -16.978 0.792 12.243 1.00 94.38 111 GLU A N 1
ATOM 848 C CA . GLU A 1 111 ? -17.631 -0.447 12.679 1.00 94.38 111 GLU A CA 1
ATOM 849 C C . GLU A 1 111 ? -19.110 -0.465 12.263 1.00 94.38 111 GLU A C 1
ATOM 851 O O . GLU A 1 111 ? -19.847 0.504 12.452 1.00 94.38 111 GLU A O 1
ATOM 856 N N . GLY A 1 112 ? -19.537 -1.571 11.651 1.00 91.00 112 GLY A N 1
ATOM 857 C CA . GLY A 1 112 ? -20.881 -1.715 11.087 1.00 91.00 112 GLY A CA 1
ATOM 858 C C . GLY A 1 112 ? -21.093 -1.001 9.747 1.00 91.00 112 GLY A C 1
ATOM 859 O O . GLY A 1 112 ? -22.165 -1.142 9.162 1.00 91.00 112 GLY A O 1
ATOM 860 N N . VAL A 1 113 ? -20.091 -0.270 9.244 1.00 94.44 113 VAL A N 1
ATOM 861 C CA . VAL A 1 113 ? -20.100 0.343 7.905 1.00 94.44 113 VAL A CA 1
ATOM 862 C C . VAL A 1 113 ? -19.186 -0.418 6.951 1.00 94.44 113 VAL A C 1
ATOM 864 O O . VAL A 1 113 ? -19.588 -0.748 5.838 1.00 94.44 113 VAL A O 1
ATOM 867 N N . LEU A 1 114 ? -17.968 -0.712 7.402 1.00 96.25 114 LEU A N 1
ATOM 868 C CA . LEU A 1 114 ? -17.019 -1.587 6.728 1.00 96.25 114 LEU A CA 1
ATOM 869 C C . LEU A 1 114 ? -16.814 -2.834 7.590 1.00 96.25 114 LEU A C 1
ATOM 871 O O . LEU A 1 114 ? -16.784 -2.749 8.820 1.00 96.25 114 LEU A O 1
ATOM 875 N N . ASP A 1 115 ? -16.704 -3.992 6.943 1.00 95.44 115 ASP A N 1
ATOM 876 C CA . ASP A 1 115 ? -16.461 -5.247 7.647 1.00 95.44 115 ASP A CA 1
ATOM 877 C C . ASP A 1 115 ? -15.013 -5.329 8.170 1.00 95.44 115 ASP A C 1
ATOM 879 O O . ASP A 1 115 ? -14.120 -4.568 7.779 1.00 95.44 115 ASP A O 1
ATOM 883 N N . GLN A 1 116 ? -14.773 -6.270 9.083 1.00 97.62 116 GLN A N 1
ATOM 884 C CA . GLN A 1 116 ? -13.448 -6.487 9.656 1.00 97.62 116 GLN A CA 1
ATOM 885 C C . GLN A 1 116 ? -12.411 -6.873 8.579 1.00 97.62 116 GLN A C 1
ATOM 887 O O . GLN A 1 116 ? -11.244 -6.490 8.674 1.00 97.62 116 GLN A O 1
ATOM 892 N N . LYS A 1 117 ? -12.819 -7.583 7.517 1.00 98.38 117 LYS A N 1
ATOM 893 C CA . LYS A 1 117 ? -11.914 -7.948 6.418 1.00 98.38 117 LYS A CA 1
ATOM 894 C C . LYS A 1 117 ? -11.396 -6.712 5.684 1.00 98.38 117 LYS A C 1
ATOM 896 O O . LYS A 1 117 ? -10.212 -6.654 5.363 1.00 98.38 117 LYS A O 1
ATOM 901 N N . ALA A 1 118 ? -12.248 -5.716 5.461 1.00 98.38 118 ALA A N 1
ATOM 902 C CA . ALA A 1 118 ? -11.881 -4.451 4.844 1.00 98.38 118 ALA A CA 1
ATOM 903 C C . ALA A 1 118 ? -10.931 -3.663 5.748 1.00 98.38 118 ALA A C 1
ATOM 905 O O . ALA A 1 118 ? -9.948 -3.113 5.253 1.00 98.38 118 ALA A O 1
ATOM 906 N N . ALA A 1 119 ? -11.182 -3.659 7.061 1.00 98.38 119 ALA A N 1
ATOM 907 C CA . ALA A 1 119 ? -10.297 -3.033 8.039 1.00 98.38 119 ALA A CA 1
ATOM 908 C C . ALA A 1 119 ? -8.877 -3.611 7.955 1.00 98.38 119 ALA A C 1
ATOM 910 O O . ALA A 1 119 ? -7.914 -2.884 7.728 1.00 98.38 119 ALA A O 1
ATOM 911 N N . TRP A 1 120 ? -8.736 -4.934 8.036 1.00 9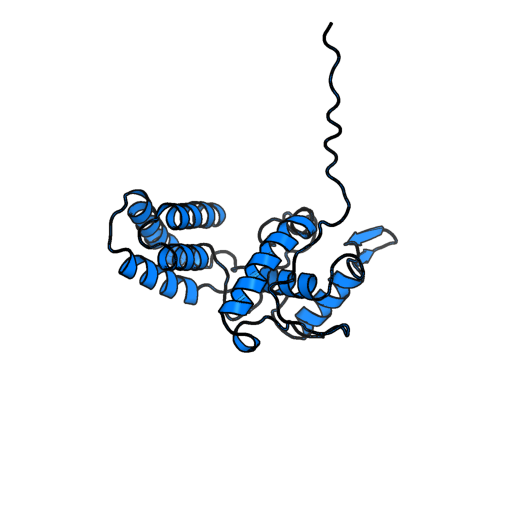8.69 120 TRP A N 1
ATOM 912 C CA . TRP A 1 120 ? -7.416 -5.565 8.002 1.00 98.69 120 TRP A CA 1
ATOM 913 C C . TRP A 1 120 ? -6.732 -5.499 6.634 1.00 98.69 120 TRP A C 1
ATOM 915 O O . TRP A 1 120 ? -5.509 -5.375 6.562 1.00 98.69 120 TRP A O 1
ATOM 925 N N . ALA A 1 121 ? -7.492 -5.501 5.536 1.00 98.81 121 ALA A N 1
ATOM 926 C CA . ALA A 1 121 ? -6.934 -5.236 4.212 1.00 98.81 121 ALA A CA 1
ATOM 927 C C . ALA A 1 121 ? -6.344 -3.815 4.136 1.00 98.81 121 ALA A C 1
ATOM 929 O O . ALA A 1 121 ? -5.206 -3.631 3.704 1.00 98.81 121 ALA A O 1
ATOM 930 N N . ILE A 1 122 ? -7.077 -2.807 4.629 1.00 98.81 122 ILE A N 1
ATOM 931 C CA . ILE A 1 122 ? -6.590 -1.423 4.718 1.00 98.81 122 ILE A CA 1
ATOM 932 C C . ILE A 1 122 ? -5.356 -1.340 5.623 1.00 98.81 122 ILE A C 1
ATOM 934 O O . ILE A 1 122 ? -4.387 -0.675 5.258 1.00 98.81 122 ILE A O 1
ATOM 938 N N . ARG A 1 123 ? -5.353 -2.026 6.772 1.00 98.69 123 ARG A N 1
ATOM 939 C CA . ARG A 1 123 ? -4.185 -2.101 7.663 1.00 98.69 123 ARG A CA 1
ATOM 940 C C . ARG A 1 123 ? -2.959 -2.662 6.949 1.00 98.69 123 ARG A C 1
ATOM 942 O O . ARG A 1 123 ? -1.909 -2.031 6.993 1.00 98.69 123 ARG A O 1
ATOM 949 N N . THR A 1 124 ? -3.126 -3.763 6.220 1.00 98.69 124 THR A N 1
ATOM 950 C CA . THR A 1 124 ? -2.068 -4.393 5.411 1.00 98.69 124 THR A CA 1
ATOM 951 C C . THR A 1 124 ? -1.505 -3.422 4.371 1.00 98.69 124 THR A C 1
ATOM 953 O O . THR A 1 124 ? -0.296 -3.331 4.172 1.00 98.69 124 THR A O 1
ATOM 956 N N . TYR A 1 125 ? -2.359 -2.626 3.726 1.00 98.69 125 TYR A N 1
ATOM 957 C CA . TYR A 1 125 ? -1.895 -1.562 2.835 1.00 98.69 125 TYR A CA 1
ATOM 958 C C . TYR A 1 125 ? -1.099 -0.474 3.571 1.00 98.69 125 TYR A C 1
ATOM 960 O O . TYR A 1 125 ? -0.036 -0.066 3.101 1.00 98.69 125 TYR A O 1
ATOM 968 N N . VAL A 1 126 ? -1.588 -0.008 4.720 1.00 98.62 126 VAL A N 1
ATOM 969 C CA . VAL A 1 126 ? -0.953 1.068 5.496 1.00 98.62 126 VAL A CA 1
ATOM 970 C C . VAL A 1 126 ? 0.410 0.646 6.047 1.00 98.62 126 VAL A C 1
ATOM 972 O O . VAL A 1 126 ? 1.373 1.397 5.918 1.00 98.62 126 VAL A O 1
ATOM 975 N N . GLU A 1 127 ? 0.518 -0.543 6.637 1.00 98.31 127 GLU A N 1
ATOM 976 C CA . GLU A 1 127 ? 1.765 -0.986 7.270 1.00 98.31 127 GLU A CA 1
ATOM 977 C C . GLU A 1 127 ? 2.870 -1.279 6.243 1.00 98.31 127 GLU A C 1
ATOM 979 O O . GLU A 1 127 ? 4.048 -1.146 6.543 1.00 98.31 127 GLU A O 1
ATOM 984 N N . THR A 1 128 ? 2.522 -1.590 4.996 1.00 98.19 128 THR A N 1
ATOM 985 C CA . THR A 1 128 ? 3.499 -1.904 3.937 1.00 98.19 128 THR A CA 1
ATOM 986 C C . THR A 1 128 ? 4.041 -0.673 3.209 1.00 98.19 128 THR A C 1
ATOM 988 O O . THR A 1 128 ? 4.779 -0.808 2.229 1.00 98.19 128 THR A O 1
ATOM 991 N N . ARG A 1 129 ? 3.671 0.541 3.635 1.00 97.50 129 ARG A N 1
ATOM 992 C CA . ARG A 1 129 ? 4.140 1.767 2.984 1.00 97.50 129 ARG A CA 1
ATOM 993 C C . ARG A 1 129 ? 5.648 1.967 3.192 1.00 97.50 129 ARG A C 1
ATOM 995 O O . ARG A 1 129 ? 6.113 1.879 4.332 1.00 97.50 129 ARG A O 1
ATOM 1002 N N . PRO A 1 130 ? 6.402 2.278 2.121 1.00 96.44 130 PRO A N 1
ATOM 1003 C CA . PRO A 1 130 ? 7.820 2.595 2.231 1.00 96.44 130 PRO A CA 1
ATOM 1004 C C . PRO A 1 130 ? 8.095 3.786 3.157 1.00 96.44 130 PRO A C 1
ATOM 1006 O O . PRO A 1 130 ? 7.280 4.715 3.252 1.00 96.44 130 PRO A O 1
ATOM 1009 N N . GLU A 1 131 ? 9.259 3.770 3.804 1.00 95.00 131 GLU A N 1
ATOM 1010 C CA . GLU A 1 131 ? 9.809 4.968 4.443 1.00 95.00 131 GLU A CA 1
ATOM 1011 C C . GLU A 1 131 ? 10.250 6.015 3.410 1.00 95.00 131 GLU A C 1
ATOM 1013 O O . GLU A 1 131 ? 10.436 5.722 2.224 1.00 95.00 131 GLU A O 1
ATOM 1018 N N . ASP A 1 132 ? 10.394 7.262 3.858 1.00 91.56 132 ASP A N 1
ATOM 1019 C CA . ASP A 1 132 ? 10.892 8.334 2.997 1.00 91.56 132 ASP A CA 1
ATOM 1020 C C . ASP A 1 132 ? 12.349 8.055 2.611 1.00 91.56 132 ASP A C 1
ATOM 1022 O O . ASP A 1 132 ? 13.173 7.717 3.457 1.00 91.56 132 ASP A O 1
ATOM 1026 N N . GLY A 1 133 ? 12.668 8.196 1.324 1.00 91.12 133 GLY A N 1
ATOM 1027 C CA . GLY A 1 133 ? 14.018 7.958 0.810 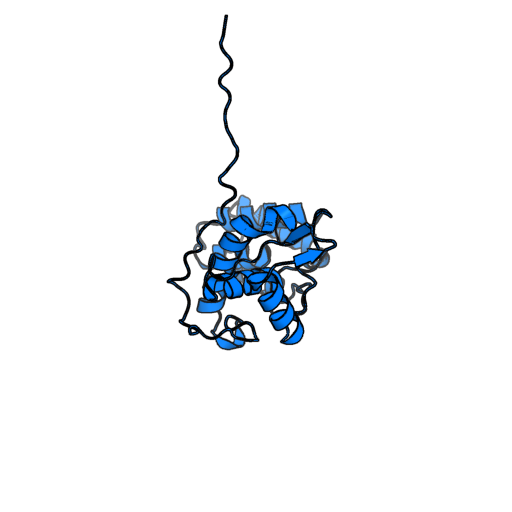1.00 91.12 133 GLY A CA 1
ATOM 1028 C C . GLY A 1 133 ? 14.414 6.482 0.672 1.00 91.12 133 GLY A C 1
ATOM 1029 O O . GLY A 1 133 ? 15.542 6.196 0.281 1.00 91.12 133 GLY A O 1
ATOM 1030 N N . ALA A 1 134 ? 13.497 5.528 0.895 1.00 93.44 134 ALA A N 1
ATOM 1031 C CA . ALA A 1 134 ? 13.781 4.085 0.815 1.00 93.44 134 ALA A CA 1
ATOM 1032 C C . ALA A 1 134 ? 14.312 3.598 -0.554 1.00 93.44 134 ALA A C 1
ATOM 1034 O O . ALA A 1 134 ? 14.749 2.456 -0.687 1.00 93.44 134 ALA A O 1
ATOM 1035 N N . LEU A 1 135 ? 14.234 4.438 -1.591 1.00 93.69 135 LEU A N 1
ATOM 1036 C CA . LEU A 1 135 ? 14.700 4.153 -2.950 1.00 93.69 135 LEU A CA 1
ATOM 1037 C C . LEU A 1 135 ? 15.850 5.060 -3.405 1.00 93.69 135 LEU A C 1
ATOM 1039 O O . LEU A 1 135 ? 16.307 4.904 -4.538 1.00 93.69 135 LEU A O 1
ATOM 1043 N N . ASP A 1 136 ? 16.327 5.985 -2.568 1.00 93.81 136 ASP A N 1
ATOM 1044 C CA . ASP A 1 136 ? 17.293 7.018 -2.968 1.00 93.81 136 ASP A CA 1
ATOM 1045 C C . ASP A 1 136 ? 18.601 6.407 -3.483 1.00 93.81 136 ASP A C 1
ATOM 1047 O O . ASP A 1 136 ? 19.100 6.795 -4.543 1.00 93.81 136 ASP A O 1
ATOM 1051 N N . ASP A 1 137 ? 19.091 5.366 -2.807 1.00 94.56 137 ASP A N 1
ATOM 1052 C CA . ASP A 1 137 ? 20.302 4.634 -3.195 1.00 94.56 137 ASP A CA 1
ATOM 1053 C C . ASP A 1 137 ? 20.160 3.910 -4.547 1.00 94.56 137 ASP A C 1
ATOM 1055 O O . ASP A 1 137 ? 21.152 3.626 -5.224 1.00 94.56 137 ASP A O 1
ATOM 1059 N N . HIS A 1 138 ? 18.925 3.646 -4.980 1.00 96.06 138 HIS A N 1
ATOM 1060 C CA . HIS A 1 138 ? 18.607 2.967 -6.235 1.00 96.06 138 HIS A CA 1
ATOM 1061 C C . HIS A 1 138 ? 18.077 3.914 -7.320 1.00 96.06 138 HIS A C 1
ATOM 1063 O O . HIS A 1 138 ? 17.880 3.477 -8.455 1.00 96.06 138 HIS A O 1
ATOM 1069 N N . ALA A 1 139 ? 17.871 5.202 -7.022 1.00 94.75 139 ALA A N 1
ATOM 1070 C CA . ALA A 1 139 ? 17.141 6.131 -7.887 1.00 94.75 139 ALA A CA 1
ATOM 1071 C C . ALA A 1 139 ? 17.724 6.222 -9.307 1.00 94.75 139 ALA A C 1
ATOM 1073 O O . ALA A 1 139 ? 16.985 6.159 -10.291 1.00 94.75 139 ALA A O 1
ATOM 1074 N N . ALA A 1 140 ? 19.055 6.303 -9.426 1.00 96.50 140 ALA A N 1
ATOM 1075 C CA . ALA A 1 140 ? 19.730 6.345 -10.723 1.00 96.50 140 ALA A CA 1
ATOM 1076 C C . ALA A 1 140 ? 19.486 5.064 -11.534 1.00 96.50 140 ALA A C 1
ATOM 1078 O O . ALA A 1 140 ? 19.118 5.132 -12.706 1.00 96.50 140 ALA A O 1
ATOM 1079 N N . ARG A 1 141 ? 19.623 3.892 -10.901 1.00 97.44 141 ARG A N 1
ATOM 1080 C CA . ARG A 1 141 ? 19.436 2.609 -11.584 1.00 97.44 141 ARG A CA 1
ATOM 1081 C C . ARG A 1 141 ? 17.974 2.365 -11.952 1.00 97.44 141 ARG A C 1
ATOM 1083 O O . ARG A 1 141 ? 17.686 1.903 -13.051 1.00 97.44 141 ARG A O 1
ATOM 1090 N N . LEU A 1 142 ? 17.039 2.730 -11.079 1.00 97.75 142 LEU A N 1
ATOM 1091 C CA . LEU A 1 142 ? 15.606 2.633 -11.355 1.00 97.75 142 LEU A CA 1
ATOM 1092 C C . LEU A 1 142 ? 15.179 3.556 -12.504 1.00 97.75 142 LEU A C 1
ATOM 1094 O O . LEU A 1 142 ? 14.320 3.172 -13.299 1.00 97.75 142 LEU A O 1
ATOM 1098 N N . ALA A 1 143 ? 15.796 4.736 -12.639 1.00 97.06 143 ALA A N 1
ATOM 1099 C CA . ALA A 1 143 ? 15.576 5.615 -13.786 1.00 97.06 143 ALA A CA 1
ATOM 1100 C C . ALA A 1 143 ? 16.068 4.978 -15.098 1.00 97.06 143 ALA A C 1
ATOM 1102 O O . ALA A 1 143 ? 15.349 5.020 -16.095 1.00 97.06 143 ALA A O 1
ATOM 1103 N N . GLU A 1 144 ? 17.235 4.326 -15.091 1.00 97.81 144 GLU A N 1
ATOM 1104 C CA . GLU A 1 144 ? 17.725 3.573 -16.253 1.00 97.81 144 GLU A CA 1
ATOM 1105 C C . GLU A 1 144 ? 16.789 2.415 -16.624 1.00 97.81 144 GLU A C 1
ATOM 1107 O O . GLU A 1 144 ? 16.445 2.262 -17.795 1.00 97.81 144 GLU A O 1
ATOM 1112 N N . ILE A 1 145 ? 16.338 1.623 -15.641 1.00 97.94 145 ILE A N 1
ATOM 1113 C CA . ILE A 1 145 ? 15.393 0.519 -15.873 1.00 97.94 145 ILE A CA 1
ATOM 1114 C C . ILE A 1 145 ? 14.085 1.055 -16.463 1.00 97.94 145 ILE A C 1
ATOM 1116 O O . ILE A 1 145 ? 13.589 0.516 -17.452 1.00 97.94 145 ILE A O 1
ATOM 1120 N N . ARG A 1 146 ? 13.534 2.140 -15.906 1.00 97.25 146 ARG A N 1
ATOM 1121 C CA . ARG A 1 146 ? 12.334 2.804 -16.439 1.00 97.25 146 ARG A CA 1
ATOM 1122 C C . ARG A 1 146 ? 12.518 3.193 -17.907 1.00 97.25 146 ARG A C 1
ATOM 1124 O O . ARG A 1 146 ? 11.626 2.932 -18.715 1.00 97.25 146 ARG A O 1
ATOM 1131 N N . ASP A 1 147 ? 13.653 3.794 -18.252 1.00 96.88 147 ASP A N 1
ATOM 1132 C CA . ASP A 1 147 ? 13.930 4.241 -19.619 1.00 96.88 147 ASP A CA 1
ATOM 1133 C C . ASP A 1 147 ? 14.088 3.044 -20.578 1.00 96.88 147 ASP A C 1
ATOM 1135 O O . ASP A 1 147 ? 13.534 3.063 -21.679 1.00 96.88 147 ASP A O 1
ATOM 1139 N N . GLN A 1 148 ? 14.732 1.956 -20.135 1.00 96.62 148 GLN A N 1
ATOM 1140 C CA . GLN A 1 148 ? 14.802 0.691 -20.881 1.00 96.62 148 GLN A CA 1
ATOM 1141 C C . GLN A 1 148 ? 13.407 0.098 -21.134 1.00 96.62 148 GLN A C 1
ATOM 1143 O O . GLN A 1 148 ? 13.089 -0.280 -22.264 1.00 96.62 148 GLN A O 1
ATOM 1148 N N . LEU A 1 149 ? 12.540 0.064 -20.114 1.00 95.81 149 LEU A N 1
ATOM 1149 C CA . LEU A 1 149 ? 11.164 -0.425 -20.245 1.00 95.81 149 LEU A CA 1
ATOM 1150 C C . LEU A 1 149 ? 10.346 0.424 -21.229 1.00 95.81 149 LEU A C 1
ATOM 1152 O O . LEU A 1 149 ? 9.625 -0.137 -22.054 1.00 95.81 149 LEU A O 1
ATOM 1156 N N . ALA A 1 150 ? 10.493 1.753 -21.190 1.00 94.31 150 ALA A N 1
ATOM 1157 C CA . ALA A 1 150 ? 9.796 2.674 -22.089 1.00 94.31 150 ALA A CA 1
ATOM 1158 C C . ALA A 1 150 ? 10.220 2.516 -23.561 1.00 94.31 150 ALA A C 1
ATOM 1160 O O . ALA A 1 150 ? 9.394 2.676 -24.461 1.00 94.31 150 ALA A O 1
ATOM 1161 N N . LEU A 1 151 ? 11.491 2.183 -23.805 1.00 94.81 151 LEU A N 1
ATOM 1162 C CA . LEU A 1 151 ? 12.030 1.930 -25.145 1.00 94.81 151 LEU A CA 1
ATOM 1163 C C . LEU A 1 151 ? 11.818 0.485 -25.626 1.00 94.81 151 LEU A C 1
ATOM 1165 O O . LEU A 1 151 ? 12.074 0.186 -26.791 1.00 94.81 151 LEU A O 1
ATOM 1169 N N . GLY A 1 152 ? 11.342 -0.416 -24.758 1.00 93.44 152 GLY A N 1
ATOM 1170 C CA . GLY A 1 152 ? 11.254 -1.846 -25.064 1.00 93.44 152 GLY A CA 1
ATOM 1171 C C . GLY A 1 152 ? 12.626 -2.528 -25.155 1.00 93.44 152 GLY A C 1
ATOM 1172 O O . GLY A 1 152 ? 12.763 -3.564 -25.803 1.00 93.44 152 GLY A O 1
ATOM 1173 N N . GLU A 1 153 ? 13.643 -1.951 -24.517 1.00 93.06 153 GLU A N 1
ATOM 1174 C CA . GLU A 1 153 ? 15.025 -2.426 -24.523 1.00 93.06 153 GLU A CA 1
ATOM 1175 C C . GLU A 1 153 ? 15.345 -3.280 -23.289 1.00 93.06 153 GLU A C 1
ATOM 1177 O O . GLU A 1 153 ? 14.653 -3.239 -22.273 1.00 93.06 153 GLU A O 1
ATOM 1182 N N . GLY A 1 154 ? 16.412 -4.075 -23.377 1.00 90.56 154 GLY A N 1
ATOM 1183 C CA . GLY A 1 154 ? 16.843 -4.964 -22.298 1.00 90.56 154 GLY A CA 1
ATOM 1184 C C . GLY A 1 154 ? 16.057 -6.276 -22.213 1.00 90.56 154 GLY A C 1
ATOM 1185 O O . GLY A 1 154 ? 15.000 -6.459 -22.832 1.00 90.56 154 GLY A O 1
ATOM 1186 N N . ASP A 1 155 ? 16.617 -7.212 -21.451 1.00 94.88 155 ASP A N 1
ATOM 1187 C CA . ASP A 1 155 ? 15.999 -8.502 -21.153 1.00 94.88 155 ASP A CA 1
ATOM 1188 C C . ASP A 1 155 ? 14.955 -8.331 -20.042 1.00 94.88 155 ASP A C 1
ATOM 1190 O O . ASP A 1 155 ? 15.296 -7.989 -18.911 1.00 94.88 155 ASP A O 1
ATOM 1194 N N . ALA A 1 156 ? 13.682 -8.576 -20.363 1.00 93.88 156 ALA A N 1
ATOM 1195 C CA . ALA A 1 156 ? 12.578 -8.425 -19.418 1.00 93.88 156 ALA A CA 1
ATOM 1196 C C . ALA A 1 156 ? 12.737 -9.316 -18.180 1.00 93.88 156 ALA A C 1
ATOM 1198 O O . ALA A 1 156 ? 12.403 -8.875 -17.085 1.00 93.88 156 ALA A O 1
ATOM 1199 N N . ALA A 1 157 ? 13.270 -10.533 -18.329 1.00 95.50 157 ALA A N 1
ATOM 1200 C CA . ALA A 1 157 ? 13.461 -11.436 -17.197 1.00 95.50 157 ALA A CA 1
ATOM 1201 C C . ALA A 1 157 ? 14.565 -10.924 -16.262 1.00 95.50 157 ALA A C 1
ATOM 1203 O O . ALA A 1 157 ? 14.405 -10.948 -15.044 1.00 95.50 157 ALA A O 1
ATOM 1204 N N . ALA A 1 158 ? 15.657 -10.401 -16.828 1.00 97.50 158 ALA A N 1
ATOM 1205 C CA . ALA A 1 158 ? 16.741 -9.811 -16.046 1.00 97.50 158 ALA A CA 1
ATOM 1206 C C . ALA A 1 158 ? 16.295 -8.528 -15.328 1.00 97.50 158 ALA A C 1
ATOM 1208 O O . ALA A 1 158 ? 16.566 -8.365 -14.142 1.00 97.50 158 ALA A O 1
ATOM 1209 N N . LEU A 1 159 ? 15.562 -7.649 -16.021 1.00 97.62 159 LEU A N 1
ATOM 1210 C CA . LEU A 1 159 ? 15.016 -6.427 -15.426 1.00 97.62 159 LEU A CA 1
ATOM 1211 C C . LEU A 1 159 ? 13.994 -6.742 -14.327 1.00 97.62 159 LEU A C 1
ATOM 1213 O O . LEU A 1 159 ? 13.988 -6.086 -13.292 1.00 97.62 159 LEU A O 1
ATOM 1217 N N . GLN A 1 160 ? 13.151 -7.759 -14.523 1.00 97.81 160 GLN A N 1
ATOM 1218 C CA . GLN A 1 160 ? 12.198 -8.206 -13.508 1.00 97.81 160 GLN A CA 1
ATOM 1219 C C . GLN A 1 160 ? 12.913 -8.731 -12.259 1.00 97.81 160 GLN A C 1
ATOM 1221 O O . GLN A 1 160 ? 12.529 -8.356 -11.151 1.00 97.81 160 GLN A O 1
ATOM 1226 N N . ALA A 1 161 ? 13.947 -9.559 -12.431 1.00 98.19 161 ALA A N 1
ATOM 1227 C CA . ALA A 1 161 ? 14.733 -10.084 -11.320 1.00 98.19 161 ALA A CA 1
ATOM 1228 C C . ALA A 1 161 ? 15.430 -8.957 -10.542 1.00 98.19 161 ALA A C 1
ATOM 1230 O O . ALA A 1 161 ? 15.336 -8.916 -9.319 1.00 98.19 161 ALA A O 1
ATOM 1231 N N . GLU A 1 162 ? 16.041 -7.997 -11.242 1.00 98.38 162 GLU A N 1
ATOM 1232 C CA . GLU A 1 162 ? 16.693 -6.842 -10.615 1.00 98.38 162 GLU A CA 1
ATOM 1233 C C . GLU A 1 162 ? 15.690 -5.964 -9.845 1.00 98.38 162 GLU A C 1
ATOM 1235 O O . GLU A 1 162 ? 15.951 -5.568 -8.710 1.00 98.38 162 GLU A O 1
ATOM 1240 N N . LEU A 1 163 ? 14.507 -5.703 -10.414 1.00 98.38 163 LEU A N 1
ATOM 1241 C CA . LEU A 1 163 ? 13.443 -4.981 -9.710 1.00 98.38 163 LEU A CA 1
ATOM 1242 C C . LEU A 1 163 ? 12.980 -5.735 -8.456 1.00 98.38 163 LEU A C 1
ATOM 1244 O O . LEU A 1 163 ? 12.738 -5.104 -7.431 1.00 98.38 163 LEU A O 1
ATOM 1248 N N . ALA A 1 164 ? 12.871 -7.065 -8.507 1.00 97.81 164 ALA A N 1
ATOM 1249 C CA . ALA A 1 164 ? 12.498 -7.872 -7.346 1.00 97.81 164 ALA A CA 1
ATOM 1250 C C . ALA A 1 164 ? 13.575 -7.842 -6.245 1.00 97.81 164 ALA A C 1
ATOM 1252 O O . ALA A 1 164 ? 13.237 -7.753 -5.065 1.00 97.81 164 ALA A O 1
ATOM 1253 N N . GLU A 1 165 ? 14.857 -7.864 -6.619 1.00 98.00 165 GLU A N 1
ATOM 1254 C CA . GLU A 1 165 ? 15.978 -7.735 -5.681 1.00 98.00 165 GLU A CA 1
ATOM 1255 C C . GLU A 1 165 ? 15.991 -6.362 -4.998 1.00 98.00 165 GLU A C 1
ATOM 1257 O O . GLU A 1 165 ? 16.093 -6.299 -3.775 1.00 98.00 165 GLU A O 1
ATOM 1262 N N . ILE A 1 166 ? 15.808 -5.274 -5.758 1.00 97.88 166 ILE A N 1
ATOM 1263 C CA . ILE A 1 166 ? 15.693 -3.918 -5.195 1.00 97.88 166 ILE A CA 1
ATOM 1264 C C . ILE A 1 166 ? 14.440 -3.804 -4.318 1.00 97.88 166 ILE A C 1
ATOM 1266 O O . ILE A 1 166 ? 14.484 -3.234 -3.235 1.00 97.88 166 ILE A O 1
ATOM 1270 N N . ALA A 1 167 ? 13.305 -4.357 -4.749 1.00 97.06 167 ALA A N 1
ATOM 1271 C CA . ALA A 1 167 ? 12.069 -4.315 -3.971 1.00 97.06 167 ALA A CA 1
ATOM 1272 C C . ALA A 1 167 ? 12.217 -4.976 -2.589 1.00 97.06 167 ALA A C 1
ATOM 1274 O O . ALA A 1 167 ? 11.620 -4.501 -1.624 1.00 97.06 167 ALA A O 1
ATOM 1275 N N . ALA A 1 168 ? 13.025 -6.036 -2.485 1.00 96.19 168 ALA A N 1
ATOM 1276 C CA . ALA A 1 168 ? 13.277 -6.743 -1.233 1.00 96.19 168 ALA A CA 1
ATOM 1277 C C . ALA A 1 168 ? 14.122 -5.942 -0.224 1.00 96.19 168 ALA A C 1
ATOM 1279 O O . ALA A 1 168 ? 14.142 -6.298 0.953 1.00 96.19 168 ALA A O 1
ATOM 1280 N N . THR A 1 169 ? 14.810 -4.878 -0.654 1.00 96.44 169 THR A N 1
ATOM 1281 C CA . THR A 1 169 ? 15.601 -4.007 0.233 1.00 96.44 169 THR A CA 1
ATOM 1282 C C . THR A 1 169 ? 14.847 -2.759 0.687 1.00 96.44 169 THR A C 1
ATOM 1284 O O . THR A 1 169 ? 15.361 -2.014 1.519 1.00 96.44 169 THR A O 1
ATOM 1287 N N . VAL A 1 170 ? 13.634 -2.521 0.176 1.00 96.81 170 VAL A N 1
ATOM 1288 C CA . VAL A 1 170 ? 12.837 -1.337 0.519 1.00 96.81 170 VAL A CA 1
ATOM 1289 C C . VAL A 1 170 ? 12.295 -1.462 1.939 1.00 96.81 170 VAL A C 1
ATOM 1291 O O . VAL A 1 170 ? 11.430 -2.295 2.214 1.00 96.81 170 VAL A O 1
ATOM 1294 N N . ALA A 1 171 ? 12.768 -0.596 2.831 1.00 96.81 171 ALA A N 1
ATOM 1295 C CA . ALA A 1 171 ? 12.272 -0.511 4.195 1.00 96.81 171 ALA A CA 1
ATOM 1296 C C . ALA A 1 171 ? 10.866 0.110 4.251 1.00 96.81 171 ALA A C 1
ATOM 1298 O O . ALA A 1 171 ? 10.527 1.032 3.501 1.00 96.81 171 ALA A O 1
ATOM 1299 N N . THR A 1 172 ? 10.036 -0.401 5.160 1.00 98.00 172 THR A N 1
ATOM 1300 C CA . THR A 1 172 ? 8.739 0.195 5.494 1.00 98.00 172 THR A CA 1
ATOM 1301 C C . THR A 1 172 ? 8.890 1.143 6.676 1.00 98.00 172 THR A C 1
ATOM 1303 O O . THR A 1 172 ? 9.688 0.903 7.580 1.00 98.00 172 THR A O 1
ATOM 1306 N N . ALA A 1 173 ? 8.075 2.196 6.720 1.00 97.56 173 ALA A N 1
ATOM 1307 C CA . ALA A 1 173 ? 8.107 3.132 7.846 1.00 97.56 173 ALA A CA 1
ATOM 1308 C C . ALA A 1 173 ? 7.533 2.540 9.149 1.00 97.56 173 ALA A C 1
ATOM 1310 O O . ALA A 1 173 ? 7.757 3.092 10.225 1.00 97.56 173 ALA A O 1
ATOM 1311 N N . SER A 1 174 ? 6.771 1.448 9.045 1.00 97.81 174 SER A N 1
ATOM 1312 C CA . SER A 1 174 ? 6.094 0.780 10.162 1.00 97.81 174 SER A CA 1
ATOM 1313 C C . SER A 1 174 ? 6.941 -0.323 10.806 1.00 97.81 174 SER A C 1
ATOM 1315 O O . SER A 1 174 ? 6.551 -0.867 11.837 1.00 97.81 174 SER A O 1
ATOM 1317 N N . GLY A 1 175 ? 8.052 -0.712 10.171 1.00 97.25 175 GLY A N 1
ATOM 1318 C CA . GLY A 1 175 ? 8.820 -1.903 10.536 1.00 97.25 175 GLY A CA 1
ATOM 1319 C C . GLY A 1 175 ? 8.272 -3.223 9.974 1.00 97.25 175 GLY A C 1
ATOM 1320 O O . GLY A 1 175 ? 8.860 -4.271 10.237 1.00 97.25 175 GLY A O 1
ATOM 1321 N N . ALA A 1 176 ? 7.196 -3.206 9.176 1.00 97.06 176 ALA A N 1
ATOM 1322 C CA . ALA A 1 176 ? 6.737 -4.384 8.441 1.00 97.06 176 ALA A CA 1
ATOM 1323 C C . ALA A 1 176 ? 7.857 -4.957 7.543 1.00 97.06 176 ALA A C 1
ATOM 1325 O O . ALA A 1 176 ? 8.566 -4.200 6.869 1.00 97.06 176 ALA A O 1
ATOM 1326 N N . PRO A 1 177 ? 7.998 -6.291 7.455 1.00 94.06 177 PRO A N 1
ATOM 1327 C CA . PRO A 1 177 ? 9.134 -6.930 6.785 1.00 94.06 177 PRO A CA 1
ATOM 1328 C C . PRO A 1 177 ? 9.115 -6.801 5.256 1.00 94.06 177 PRO A C 1
ATOM 1330 O O . PRO A 1 177 ? 10.114 -7.099 4.606 1.00 94.06 177 PRO A O 1
ATOM 1333 N N . LYS A 1 178 ? 7.980 -6.410 4.668 1.00 95.38 178 LYS A N 1
ATOM 1334 C CA . LYS A 1 178 ? 7.786 -6.346 3.219 1.00 95.38 178 LYS A CA 1
ATOM 1335 C C . LYS A 1 178 ? 7.083 -5.050 2.839 1.00 95.38 178 LYS A C 1
ATOM 1337 O O . LYS A 1 178 ? 5.983 -4.779 3.317 1.00 95.38 178 LYS A O 1
ATOM 1342 N N . ALA A 1 179 ? 7.705 -4.270 1.961 1.00 97.00 179 ALA A N 1
ATOM 1343 C CA . ALA A 1 179 ? 7.108 -3.060 1.418 1.00 97.00 179 ALA A CA 1
ATOM 1344 C C . ALA A 1 179 ? 6.300 -3.351 0.149 1.00 97.00 179 ALA A C 1
ATOM 1346 O O . ALA A 1 179 ? 6.718 -4.139 -0.699 1.00 97.00 179 ALA A O 1
ATOM 1347 N N . ASP A 1 180 ? 5.186 -2.643 -0.020 1.00 96.44 180 ASP A N 1
ATOM 1348 C CA . ASP A 1 180 ? 4.526 -2.502 -1.316 1.00 96.44 180 ASP A CA 1
ATOM 1349 C C . ASP A 1 180 ? 4.905 -1.135 -1.905 1.00 96.44 180 ASP A C 1
ATOM 1351 O O . ASP A 1 180 ? 4.308 -0.086 -1.639 1.00 96.44 180 ASP A O 1
ATOM 1355 N N . SER A 1 181 ? 5.991 -1.174 -2.674 1.00 95.69 181 SER A N 1
ATOM 1356 C CA . SER A 1 181 ? 6.641 -0.046 -3.333 1.00 95.69 181 SER A CA 1
ATOM 1357 C C . SER A 1 181 ? 6.355 -0.027 -4.836 1.00 95.69 181 SER A C 1
ATOM 1359 O O . SER A 1 181 ? 6.025 -1.050 -5.442 1.00 95.69 181 SER A O 1
ATOM 1361 N N . ALA A 1 182 ? 6.572 1.120 -5.484 1.00 95.25 182 ALA A N 1
ATOM 1362 C CA . ALA A 1 182 ? 6.479 1.221 -6.942 1.00 95.25 182 ALA A CA 1
ATOM 1363 C C . ALA A 1 182 ? 7.385 0.211 -7.672 1.00 95.25 182 ALA A C 1
ATOM 1365 O O . ALA A 1 182 ? 7.013 -0.295 -8.728 1.00 95.25 182 ALA A O 1
ATOM 1366 N N . VAL A 1 183 ? 8.538 -0.120 -7.082 1.00 97.19 183 VAL A N 1
ATOM 1367 C CA . VAL A 1 183 ? 9.480 -1.115 -7.608 1.00 97.19 183 VAL A CA 1
ATOM 1368 C C . VAL A 1 183 ? 8.902 -2.526 -7.497 1.00 97.19 183 VAL A C 1
ATOM 1370 O O . VAL A 1 183 ? 8.906 -3.252 -8.488 1.00 97.19 183 VAL A O 1
ATOM 1373 N N . SER A 1 184 ? 8.331 -2.892 -6.341 1.00 96.31 184 SER A N 1
ATOM 1374 C CA . SER A 1 184 ? 7.683 -4.201 -6.157 1.00 96.31 184 SER A CA 1
ATOM 1375 C C . SER A 1 184 ? 6.518 -4.402 -7.135 1.00 96.31 184 SER A C 1
ATOM 1377 O O . SER A 1 184 ? 6.466 -5.408 -7.841 1.00 96.31 184 SER A O 1
ATOM 1379 N N . ARG A 1 185 ? 5.662 -3.382 -7.300 1.00 95.88 185 ARG A N 1
ATOM 1380 C CA . ARG A 1 185 ? 4.550 -3.405 -8.260 1.00 95.88 185 ARG A CA 1
ATOM 1381 C C . ARG A 1 185 ? 5.039 -3.495 -9.705 1.00 95.88 185 ARG A C 1
ATOM 1383 O O . ARG A 1 185 ? 4.427 -4.189 -10.512 1.00 95.88 185 ARG A O 1
ATOM 1390 N N . ALA A 1 186 ? 6.128 -2.803 -10.051 1.00 97.12 186 ALA A N 1
ATOM 1391 C CA . ALA A 1 186 ? 6.718 -2.886 -11.385 1.00 97.12 186 ALA A CA 1
ATOM 1392 C C . ALA A 1 186 ? 7.288 -4.286 -11.667 1.00 97.12 186 ALA A C 1
ATOM 1394 O O . ALA A 1 186 ? 7.077 -4.814 -12.760 1.00 97.12 186 ALA A O 1
ATOM 1395 N N . ALA A 1 187 ? 7.947 -4.906 -10.681 1.00 97.12 187 ALA A N 1
ATOM 1396 C CA . ALA A 1 187 ? 8.439 -6.278 -10.782 1.00 97.12 187 ALA A CA 1
ATOM 1397 C C . ALA A 1 187 ? 7.287 -7.276 -10.993 1.00 97.12 187 ALA A C 1
ATOM 1399 O O . ALA A 1 187 ? 7.372 -8.140 -11.864 1.00 97.12 187 ALA A O 1
ATOM 1400 N N . GLU A 1 188 ? 6.189 -7.130 -10.245 1.00 94.56 188 GLU A N 1
ATOM 1401 C CA . GLU A 1 188 ? 4.988 -7.963 -10.393 1.00 94.56 188 GLU A CA 1
ATOM 1402 C C . GLU A 1 188 ? 4.314 -7.782 -11.755 1.00 94.56 188 GLU A C 1
ATOM 1404 O O . GLU A 1 188 ? 3.952 -8.766 -12.402 1.00 94.56 188 GLU A O 1
ATOM 1409 N N . ALA A 1 189 ? 4.170 -6.536 -12.217 1.00 95.31 189 ALA A N 1
ATOM 1410 C CA . ALA A 1 189 ? 3.591 -6.241 -13.524 1.00 95.31 189 ALA A CA 1
ATOM 1411 C C . ALA A 1 189 ? 4.416 -6.873 -14.654 1.00 95.31 189 ALA A C 1
ATOM 1413 O O . ALA A 1 189 ? 3.855 -7.496 -15.557 1.00 95.31 189 ALA A O 1
ATOM 1414 N N . LEU A 1 190 ? 5.745 -6.770 -14.569 1.00 95.12 190 LEU A N 1
ATOM 1415 C CA . LEU A 1 190 ? 6.648 -7.342 -15.563 1.00 95.12 190 LEU A CA 1
ATOM 1416 C C . LEU A 1 190 ? 6.682 -8.877 -15.506 1.00 95.12 190 LEU A C 1
ATOM 1418 O O . LEU A 1 190 ? 6.785 -9.517 -16.547 1.00 95.12 190 LEU A O 1
ATOM 1422 N N . ALA A 1 191 ? 6.542 -9.479 -14.321 1.00 94.94 191 ALA A N 1
ATOM 1423 C CA . ALA A 1 191 ? 6.413 -10.930 -14.177 1.00 94.94 191 ALA A CA 1
ATOM 1424 C C . ALA A 1 191 ? 5.091 -11.457 -14.765 1.00 94.94 191 ALA A C 1
ATOM 1426 O O . ALA A 1 191 ? 5.069 -12.516 -15.392 1.00 94.94 191 ALA A O 1
ATOM 1427 N N . ALA A 1 192 ? 3.993 -10.716 -14.583 1.00 93.69 192 ALA A N 1
ATOM 1428 C CA . ALA A 1 192 ? 2.674 -11.087 -15.089 1.00 93.69 192 ALA A CA 1
ATOM 1429 C C . ALA A 1 192 ? 2.553 -10.932 -16.614 1.00 93.69 192 ALA A C 1
ATOM 1431 O O . ALA A 1 192 ? 1.883 -11.740 -17.261 1.00 93.69 192 ALA A O 1
ATOM 1432 N N . ALA A 1 193 ? 3.193 -9.911 -17.190 1.00 93.62 193 ALA A N 1
ATOM 1433 C CA . ALA A 1 193 ? 3.181 -9.649 -18.625 1.00 93.62 193 ALA A CA 1
ATOM 1434 C C . ALA A 1 193 ? 4.565 -9.182 -19.127 1.00 93.62 193 ALA A C 1
ATOM 1436 O O . ALA A 1 193 ? 4.761 -7.992 -19.375 1.00 93.62 193 ALA A O 1
ATOM 1437 N N . PRO A 1 194 ? 5.524 -10.105 -19.345 1.00 89.44 194 PRO A N 1
ATOM 1438 C CA . PRO A 1 194 ? 6.889 -9.755 -19.767 1.00 89.44 194 PRO A CA 1
ATOM 1439 C C . PRO A 1 194 ? 6.966 -8.988 -21.099 1.00 89.44 194 PRO A C 1
ATOM 1441 O O . PRO A 1 194 ? 7.901 -8.214 -21.332 1.00 89.44 194 PRO A O 1
ATOM 1444 N N . ASP A 1 195 ? 5.967 -9.194 -21.961 1.00 90.00 195 ASP A N 1
ATOM 1445 C CA . ASP A 1 195 ? 5.842 -8.539 -23.264 1.00 90.00 195 ASP A CA 1
ATOM 1446 C C . ASP A 1 195 ? 5.137 -7.167 -23.187 1.00 90.00 195 ASP A C 1
ATOM 1448 O O . ASP A 1 195 ? 5.260 -6.370 -24.118 1.00 90.00 195 ASP A O 1
ATOM 1452 N N . ASP A 1 196 ? 4.435 -6.855 -22.086 1.00 91.06 196 ASP A N 1
ATOM 1453 C CA . ASP A 1 196 ? 3.759 -5.567 -21.858 1.00 91.06 196 ASP A CA 1
ATOM 1454 C C . ASP A 1 196 ? 4.477 -4.747 -20.776 1.00 91.06 196 ASP A C 1
ATOM 1456 O O . ASP A 1 196 ? 4.093 -4.670 -19.608 1.00 91.06 196 ASP A O 1
ATOM 1460 N N . ARG A 1 197 ? 5.563 -4.098 -21.199 1.00 92.88 197 ARG A N 1
ATOM 1461 C CA . ARG A 1 197 ? 6.462 -3.329 -20.322 1.00 92.88 197 ARG A CA 1
ATOM 1462 C C . ARG A 1 197 ? 5.908 -1.966 -19.913 1.00 92.88 197 ARG A C 1
ATOM 1464 O O . ARG A 1 197 ? 6.486 -1.303 -19.048 1.00 92.88 197 ARG A O 1
ATOM 1471 N N . LYS A 1 198 ? 4.801 -1.531 -20.524 1.00 94.50 198 LYS A N 1
ATOM 1472 C CA . LYS A 1 198 ? 4.253 -0.186 -20.336 1.00 94.50 198 LYS A CA 1
ATOM 1473 C C . LYS A 1 198 ? 3.832 0.042 -18.887 1.00 94.50 198 LYS A C 1
ATOM 1475 O O . LYS A 1 198 ? 4.195 1.057 -18.303 1.00 94.50 198 LYS A O 1
ATOM 1480 N N . VAL A 1 199 ? 3.125 -0.924 -18.301 1.00 95.31 199 VAL A N 1
ATOM 1481 C CA . VAL A 1 199 ? 2.626 -0.830 -16.921 1.00 95.31 199 VAL A CA 1
ATOM 1482 C C . VAL A 1 199 ? 3.784 -0.711 -15.929 1.00 95.31 199 VAL A C 1
ATOM 1484 O O . VAL A 1 199 ? 3.776 0.173 -15.076 1.00 95.31 199 VAL A O 1
ATOM 1487 N N . ALA A 1 200 ? 4.814 -1.551 -16.068 1.00 96.12 200 ALA A N 1
ATOM 1488 C CA . ALA A 1 200 ? 5.994 -1.500 -15.207 1.00 96.12 200 ALA A CA 1
ATOM 1489 C C . ALA A 1 200 ? 6.737 -0.154 -15.324 1.00 96.12 200 ALA A C 1
ATOM 1491 O O . ALA A 1 200 ? 7.091 0.449 -14.310 1.00 96.12 200 ALA A O 1
ATOM 1492 N N . GLY A 1 201 ? 6.910 0.363 -16.547 1.00 96.25 201 GLY A N 1
ATOM 1493 C CA . GLY A 1 201 ? 7.517 1.677 -16.777 1.00 96.25 201 GLY A CA 1
ATOM 1494 C C . GLY A 1 201 ? 6.703 2.834 -16.179 1.00 96.25 201 GLY A C 1
ATOM 1495 O O . GLY A 1 201 ? 7.275 3.744 -15.575 1.00 96.25 201 GLY A O 1
ATOM 1496 N N . GLU A 1 202 ? 5.372 2.799 -16.290 1.00 95.56 202 GLU A N 1
ATOM 1497 C CA . GLU A 1 202 ? 4.478 3.806 -15.696 1.00 95.56 202 GLU A CA 1
ATOM 1498 C C . GLU A 1 202 ? 4.538 3.789 -14.164 1.00 95.56 202 GLU A C 1
ATOM 1500 O O . GLU A 1 202 ? 4.641 4.849 -13.544 1.00 95.56 202 GLU A O 1
ATOM 1505 N N . LEU A 1 203 ? 4.559 2.601 -13.551 1.00 95.50 203 LEU A N 1
ATOM 1506 C CA . LEU A 1 203 ? 4.699 2.444 -12.101 1.00 95.50 203 LEU A CA 1
ATOM 1507 C C . LEU A 1 203 ? 6.010 3.051 -11.589 1.00 95.50 203 LEU A C 1
ATOM 1509 O O . LEU A 1 203 ? 5.984 3.825 -10.631 1.00 95.50 203 LEU A O 1
ATOM 1513 N N . LEU A 1 204 ? 7.137 2.779 -12.258 1.00 96.00 204 LEU A N 1
ATOM 1514 C CA . LEU A 1 204 ? 8.419 3.404 -11.914 1.00 96.00 204 LEU A CA 1
ATOM 1515 C C . LEU A 1 204 ? 8.403 4.918 -12.147 1.00 96.00 204 LEU A C 1
ATOM 1517 O O . LEU A 1 204 ? 8.950 5.667 -11.345 1.00 96.00 204 LEU A O 1
ATOM 1521 N N . THR A 1 205 ? 7.753 5.390 -13.212 1.00 94.62 205 THR A N 1
ATOM 1522 C CA . THR A 1 205 ? 7.632 6.830 -13.491 1.00 94.62 205 THR A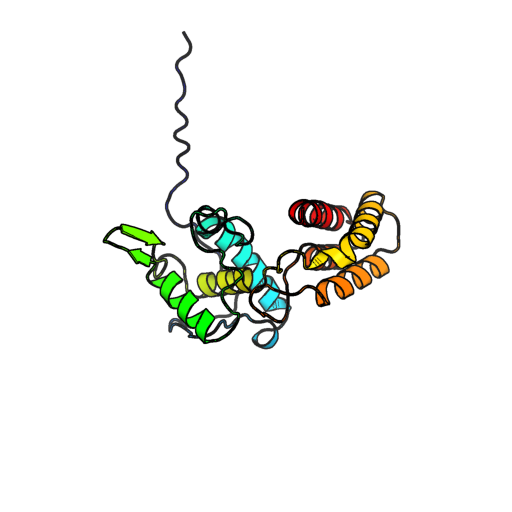 CA 1
ATOM 1523 C C . THR A 1 205 ? 6.911 7.555 -12.358 1.00 94.62 205 THR A C 1
ATOM 1525 O O . THR A 1 205 ? 7.414 8.558 -11.854 1.00 94.62 205 THR A O 1
ATOM 1528 N N . ILE A 1 206 ? 5.760 7.029 -11.933 1.00 90.19 206 ILE A N 1
ATOM 1529 C CA . ILE A 1 206 ? 4.964 7.607 -10.847 1.00 90.19 206 ILE A CA 1
ATOM 1530 C C . ILE A 1 206 ? 5.736 7.514 -9.526 1.00 90.19 206 ILE A C 1
ATOM 1532 O O . ILE A 1 206 ? 5.889 8.522 -8.838 1.00 90.19 206 ILE A O 1
ATOM 1536 N N . GLY A 1 207 ? 6.273 6.336 -9.203 1.00 87.25 207 GLY A N 1
ATOM 1537 C CA . GLY A 1 207 ? 6.982 6.092 -7.948 1.00 87.25 207 GLY A CA 1
ATOM 1538 C C . GLY A 1 207 ? 8.212 6.972 -7.751 1.00 87.25 207 GLY A C 1
ATOM 1539 O O . GLY A 1 207 ? 8.366 7.570 -6.692 1.00 87.25 207 GLY A O 1
ATOM 1540 N N . LEU A 1 208 ? 9.052 7.107 -8.780 1.00 85.94 208 LEU A N 1
ATOM 1541 C CA . LEU A 1 208 ? 10.258 7.937 -8.708 1.00 85.94 208 LEU A CA 1
ATOM 1542 C C . LEU A 1 208 ? 9.932 9.436 -8.668 1.00 85.94 208 LEU A C 1
ATOM 1544 O O . LEU A 1 208 ? 10.689 10.209 -8.096 1.00 85.94 208 LEU A O 1
ATOM 1548 N N . SER A 1 209 ? 8.802 9.861 -9.244 1.00 80.06 209 SER A N 1
ATOM 1549 C CA . SER A 1 209 ? 8.367 11.263 -9.173 1.00 80.06 209 SER A CA 1
ATOM 1550 C C . SER A 1 209 ? 7.827 11.672 -7.800 1.00 80.06 209 SER A C 1
ATOM 1552 O O . SER A 1 209 ? 7.843 12.855 -7.480 1.00 80.06 209 SER A O 1
ATOM 1554 N N . ALA A 1 210 ? 7.359 10.708 -7.001 1.00 69.00 210 ALA A N 1
ATOM 1555 C CA . ALA A 1 210 ? 6.848 10.934 -5.649 1.00 69.00 210 ALA A CA 1
ATOM 1556 C C . ALA A 1 210 ? 7.949 10.909 -4.570 1.00 69.00 210 ALA A C 1
ATOM 1558 O O . ALA A 1 210 ? 7.676 11.243 -3.423 1.00 69.00 210 ALA A O 1
ATOM 1559 N N . ALA A 1 211 ? 9.174 10.513 -4.932 1.00 58.94 211 ALA A N 1
ATOM 1560 C CA . ALA A 1 211 ? 10.337 10.467 -4.045 1.00 58.94 211 ALA A CA 1
ATOM 1561 C C . ALA A 1 211 ? 11.124 11.800 -3.986 1.00 58.94 211 ALA A C 1
ATOM 1563 O O . ALA A 1 211 ? 12.193 11.853 -3.380 1.00 58.94 211 ALA A O 1
ATOM 1564 N N . HIS A 1 212 ? 10.632 12.868 -4.629 1.00 40.28 212 HIS A N 1
ATOM 1565 C CA . HIS A 1 212 ? 11.304 14.170 -4.755 1.00 40.28 212 HIS A CA 1
ATOM 1566 C C . HIS A 1 212 ? 10.411 15.349 -4.361 1.00 40.28 212 HIS A C 1
ATOM 1568 O O . HIS A 1 212 ? 9.192 15.295 -4.640 1.00 40.28 212 HIS A O 1
#

Foldseek 3Di:
DDDDDDDPPPPPPAQDAFDLVLADDPDQDADLAQCLACVNPNPVRLVVLQVSLLVNCVRHPCVQCNHLSNGPPRDDRLLQQARDSVSSNVLSCCQAPNDDDPNRGSGHHCNVPYGSSNSSSNVSSSPQRFDQCLCVVVLVVLVVLLVCLVVVHDQLVVSLVVLCVSQQSGATSNRRNGHPALSNVLSVVCVVPVPNSPSSSVSSVVRSVVND

InterPro domains:
  IPR009056 Cytochrome c-like domain [PF13442] (49-126)
  IPR009056 Cytochrome c-like domain [PS51007] (48-130)
  IPR030991 Cytochrome c-550, proteobacteria [TIGR04494] (4-131)
  IPR036909 Cytochrome c-like domain superfamily [G3DSA:1.10.760.10] (35-146)
  IPR036909 Cytochrome c-like domain superfamily [SSF46626] (49-133)